Protein AF-A0A844W7R2-F1 (afdb_monomer_lite)

InterPro domains:
  IPR000185 Protein translocase subunit SecA [PTHR30612] (95-175)
  IPR011130 SecA, preprotein cross-linking domain [PF01043] (42-145)
  IPR011130 SecA, preprotein cross-linking domain [SM00958] (34-145)
  IPR014018 SecA motor DEAD [PS51196] (1-364)
  IPR036670 SecA, preprotein cross-linking domain superfamily [SSF81767] (42-151)

Foldseek 3Di:
DQAADADEACLCLVAVVLLFWDFDWDPLDDPAALLQLVLLLQLLVVDDDPFQWDPDAPPDFIDGDPRVLVVSVVCVVVVSNPRHDPDSVSSRLSNSLSNCLPPVDDDLQQWHQDPVVRAIWGADNVPRDTDNPDDSDPCSRQSNCSVVVHGRGGDTDRPDIGGPLRVLVSGPHYYYDALDNLPCQVVCCVRPVYHDDDDPDDDAAEAEAEDLDLVVLLVVVVVLVVVLEAEEECDPSDPRHDHLVVLLVPQQPPPDDDDRLPHHYEYSELDLGCRSVSSSCVSNVPNHYHYYYYLPHPLLPPDVQSVVLSVCVVPDPPSVVSVVVSSVVSSVVSVVVSSVSSVVNVVVVVVVVVVVVVVVVVPD

Secondary structure (DSSP, 8-state):
-PPEEEEETHHIIIIISTTS-EEEEEEEE-SS-HHHHHHHHHHHHTSPBTTTEEPPPTTSPPEE-HHHHHHHHHHHHTTTTTTS-S-HHHHHHHHHHHHIIIII--BTTTEEE-TTT--EEEE-TTT--EETT----TTHHHHHHHHTTPPPPPEEEEEEEE-HHHHHTT-SEEEEE-S--TTTHHHHHHHH-------SPPPPPEEEEEESSHHHHHHHHHHHHHTTPEEE-SS-SSTTPBPHHHHHHSPP--SS--TTTTS-EEE-S--SSSHHHHHHHHHTT-SSEEEEEETT-TTT-SSHHHHHHHHHTTT-TTHHHHHHHHHHHHHHHHHHHHHHHHHHHHHHHHHHHHHHHHHHHTT-

pLDDT: mean 82.11, std 12.38, range [30.41, 96.0]

Radius of gyration: 27.75 Å; chains: 1; bounding box: 65×50×75 Å

Structure (mmCIF, N/CA/C/O backbone):
data_AF-A0A844W7R2-F1
#
_entry.id   AF-A0A844W7R2-F1
#
loop_
_atom_site.group_PDB
_atom_site.id
_atom_site.type_symbol
_atom_site.label_atom_id
_atom_site.label_alt_id
_atom_site.label_comp_id
_atom_site.label_asym_id
_atom_site.label_entity_id
_atom_site.label_seq_id
_atom_site.pdbx_PDB_ins_code
_atom_site.Cartn_x
_atom_site.Cartn_y
_atom_site.Cartn_z
_atom_site.occupancy
_atom_site.B_iso_or_equiv
_atom_site.auth_seq_id
_atom_site.auth_comp_id
_atom_site.auth_asym_id
_atom_site.auth_atom_id
_atom_site.pdbx_PDB_model_num
ATOM 1 N N . PRO A 1 1 ? -21.237 28.024 -11.749 1.00 67.38 1 PRO A N 1
ATOM 2 C CA . PRO A 1 1 ? -20.860 26.909 -12.655 1.00 67.38 1 PRO A CA 1
ATOM 3 C C . PRO A 1 1 ? -19.840 26.027 -11.931 1.00 67.38 1 PRO A C 1
ATOM 5 O O . PRO A 1 1 ? -18.953 26.578 -11.286 1.00 67.38 1 PRO A O 1
ATOM 8 N N . ALA A 1 2 ? -19.993 24.701 -11.954 1.00 73.75 2 ALA A N 1
ATOM 9 C CA . ALA A 1 2 ? -18.988 23.827 -11.347 1.00 73.75 2 ALA A CA 1
ATOM 10 C C . ALA A 1 2 ? -17.652 23.956 -12.114 1.00 73.75 2 ALA A C 1
ATOM 12 O O . ALA A 1 2 ? -17.675 24.112 -13.339 1.00 73.75 2 ALA A O 1
ATOM 13 N N . PRO A 1 3 ? -16.502 23.961 -11.417 1.00 89.25 3 PRO A N 1
ATOM 14 C CA . PRO A 1 3 ? -15.207 24.223 -12.035 1.00 89.25 3 PRO A CA 1
ATOM 15 C C . PRO A 1 3 ? -14.788 23.093 -12.983 1.00 89.25 3 PRO A C 1
ATOM 17 O O . PRO A 1 3 ? -15.183 21.936 -12.811 1.00 89.25 3 PRO A O 1
ATOM 20 N N . ALA A 1 4 ? -13.963 23.442 -13.969 1.00 92.06 4 ALA A N 1
ATOM 21 C CA . ALA A 1 4 ? -13.255 22.492 -14.821 1.00 92.06 4 ALA A CA 1
ATOM 22 C C . ALA A 1 4 ? -11.821 22.292 -14.304 1.00 92.06 4 ALA A C 1
ATOM 24 O O . ALA A 1 4 ? -11.218 23.231 -13.783 1.00 92.06 4 ALA A O 1
ATOM 25 N N . LEU A 1 5 ? -11.278 21.086 -14.465 1.00 94.19 5 LEU A N 1
ATOM 26 C CA . LEU A 1 5 ? -9.920 20.725 -14.067 1.00 94.19 5 LEU A CA 1
ATOM 27 C C . LEU A 1 5 ? -9.138 20.164 -15.257 1.00 94.19 5 LEU A C 1
ATOM 29 O O . LEU A 1 5 ? -9.588 19.228 -15.919 1.00 94.19 5 LEU A O 1
ATOM 33 N N . LEU A 1 6 ? -7.941 20.707 -15.479 1.00 93.75 6 LEU A N 1
ATOM 34 C CA . LEU A 1 6 ? -6.968 20.197 -16.441 1.00 93.75 6 LEU A CA 1
ATOM 35 C C . LEU A 1 6 ? -5.735 19.680 -15.698 1.00 93.75 6 LEU A C 1
ATOM 37 O O . LEU A 1 6 ? -5.154 20.394 -14.885 1.00 93.75 6 LEU A O 1
ATOM 41 N N . ILE A 1 7 ? -5.351 18.436 -15.976 1.00 92.69 7 ILE A N 1
ATOM 42 C CA . ILE A 1 7 ? -4.292 17.717 -15.265 1.00 92.69 7 ILE A CA 1
ATOM 43 C C . ILE A 1 7 ? -3.100 17.502 -16.202 1.00 92.69 7 ILE A C 1
ATOM 45 O O . ILE A 1 7 ? -3.235 16.903 -17.270 1.00 92.69 7 ILE A O 1
ATOM 49 N N . ALA A 1 8 ? -1.920 17.960 -15.791 1.00 89.12 8 ALA A N 1
ATOM 50 C CA . ALA A 1 8 ? -0.663 17.597 -16.439 1.00 89.12 8 ALA A CA 1
ATOM 51 C C . ALA A 1 8 ? -0.185 16.228 -15.927 1.00 89.12 8 ALA A C 1
ATOM 53 O O . ALA A 1 8 ? -0.231 15.977 -14.724 1.00 89.12 8 ALA A O 1
ATOM 54 N N . GLY A 1 9 ? 0.264 15.342 -16.821 1.00 87.69 9 GLY A N 1
ATOM 55 C CA . GLY A 1 9 ? 0.669 13.979 -16.447 1.00 87.69 9 GLY A CA 1
ATOM 56 C C . GLY A 1 9 ? -0.506 13.136 -15.941 1.00 87.69 9 GLY A C 1
ATOM 57 O O . GLY A 1 9 ? -0.417 12.472 -14.906 1.00 87.69 9 GLY A O 1
ATOM 58 N N . ALA A 1 10 ? -1.641 13.209 -16.640 1.00 90.50 10 ALA A N 1
ATOM 59 C CA . ALA A 1 10 ? -2.897 12.585 -16.234 1.00 90.50 10 ALA A CA 1
ATOM 60 C C . ALA A 1 10 ? -2.792 11.055 -16.081 1.00 90.50 10 ALA A C 1
ATOM 62 O O . ALA A 1 10 ? -3.454 10.476 -15.225 1.00 90.50 10 ALA A O 1
ATOM 63 N N . ASP A 1 11 ? -1.934 10.396 -16.856 1.00 87.06 11 ASP A N 1
ATOM 64 C CA . ASP A 1 11 ? -1.623 8.968 -16.758 1.00 87.06 11 ASP A CA 1
ATOM 65 C C . ASP A 1 11 ? -0.999 8.564 -15.420 1.00 87.06 11 ASP A C 1
ATOM 67 O O . ASP A 1 11 ? -1.202 7.434 -14.975 1.00 87.06 11 ASP A O 1
ATOM 71 N N . ARG A 1 12 ? -0.277 9.473 -14.764 1.00 86.75 12 ARG A N 1
ATOM 72 C CA . ARG A 1 12 ? 0.317 9.236 -13.450 1.00 86.75 12 ARG A CA 1
ATOM 73 C C . ARG A 1 12 ? -0.619 9.657 -12.333 1.00 86.75 12 ARG A C 1
ATOM 75 O O . ARG A 1 12 ? -0.957 8.832 -11.486 1.00 86.75 12 ARG A O 1
ATOM 82 N N . ALA A 1 13 ? -1.100 10.898 -12.382 1.00 88.88 13 ALA A N 1
ATOM 83 C CA . ALA A 1 13 ? -1.956 11.468 -11.344 1.00 88.88 13 ALA A CA 1
ATOM 84 C C . ALA A 1 13 ? -3.250 10.658 -11.143 1.00 88.88 13 ALA A C 1
ATOM 86 O O . ALA A 1 13 ? -3.668 10.411 -10.015 1.00 88.88 13 ALA A O 1
ATOM 87 N N . LEU A 1 14 ? -3.873 10.197 -12.235 1.00 90.12 14 LEU A N 1
ATOM 88 C CA . LEU A 1 14 ? -5.149 9.477 -12.182 1.00 90.12 14 LEU A CA 1
ATOM 89 C C . LEU A 1 14 ? -5.001 7.963 -12.002 1.00 90.12 14 LEU A C 1
ATOM 91 O O . LEU A 1 14 ? -6.003 7.273 -11.814 1.00 90.12 14 LEU A O 1
ATOM 95 N N . LEU A 1 15 ? -3.794 7.405 -12.080 1.00 87.69 15 LEU A N 1
ATOM 96 C CA . LEU A 1 15 ? -3.627 5.950 -12.073 1.00 87.69 15 LEU A CA 1
ATOM 97 C C . LEU A 1 15 ? -2.456 5.475 -11.207 1.00 87.69 15 LEU A C 1
ATOM 99 O O . LEU A 1 15 ? -2.669 4.606 -10.369 1.00 87.69 15 LEU A O 1
ATOM 103 N N . ASP A 1 16 ? -1.233 5.972 -11.413 1.00 84.12 16 ASP A N 1
ATOM 104 C CA . ASP A 1 16 ? -0.063 5.519 -10.637 1.00 84.12 16 ASP A CA 1
ATOM 105 C C . ASP A 1 16 ? -0.096 6.050 -9.202 1.00 84.12 16 ASP A C 1
ATOM 107 O O . ASP A 1 16 ? 0.066 5.294 -8.243 1.00 84.12 16 ASP A O 1
ATOM 111 N N . GLU A 1 17 ? -0.395 7.336 -9.049 1.00 82.94 17 GLU A N 1
ATOM 112 C CA . GLU A 1 17 ? -0.469 8.000 -7.746 1.00 82.94 17 GLU A CA 1
ATOM 113 C C . GLU A 1 17 ? -1.833 7.768 -7.073 1.00 82.94 17 GLU A C 1
ATOM 115 O O . GLU A 1 17 ? -1.933 7.695 -5.850 1.00 82.94 17 GLU A O 1
ATOM 120 N N . ALA A 1 18 ? -2.880 7.518 -7.864 1.00 84.75 18 ALA A N 1
ATOM 121 C CA . ALA A 1 18 ? -4.232 7.205 -7.394 1.00 84.75 18 ALA A CA 1
ATOM 122 C C . ALA A 1 18 ? -4.403 5.762 -6.861 1.00 84.75 18 ALA A C 1
ATOM 124 O O . ALA A 1 18 ? -5.492 5.187 -6.924 1.00 84.75 18 ALA A O 1
ATOM 125 N N . THR A 1 19 ? -3.331 5.139 -6.367 1.00 77.12 19 THR A N 1
ATOM 126 C CA . THR A 1 19 ? -3.341 3.763 -5.833 1.00 77.12 19 THR A CA 1
ATOM 127 C C . THR A 1 19 ? -3.768 3.681 -4.371 1.00 77.12 19 THR A C 1
ATOM 129 O O . THR A 1 19 ? -4.201 2.620 -3.922 1.00 77.12 19 THR A O 1
ATOM 132 N N . SER A 1 20 ? -3.702 4.792 -3.641 1.00 77.56 20 SER A N 1
ATOM 133 C CA . SER A 1 20 ? -4.208 4.917 -2.276 1.00 77.56 20 SER A CA 1
ATOM 134 C C . SER A 1 20 ? -5.098 6.150 -2.145 1.00 77.56 20 SER A C 1
ATOM 136 O O . SER A 1 20 ? -5.062 7.062 -2.971 1.00 77.56 20 SER A O 1
ATOM 138 N N . ALA A 1 21 ? -5.964 6.157 -1.134 1.00 80.69 21 ALA A N 1
ATOM 139 C CA . ALA A 1 21 ? -6.799 7.318 -0.878 1.00 80.69 21 ALA A CA 1
ATOM 140 C C . ALA A 1 21 ? -5.982 8.405 -0.172 1.00 80.69 21 ALA A C 1
ATOM 142 O O . ALA A 1 21 ? -5.215 8.119 0.749 1.00 80.69 21 ALA A O 1
ATOM 143 N N . ILE A 1 22 ? -6.198 9.651 -0.583 1.00 83.25 22 ILE A N 1
ATOM 144 C CA . ILE A 1 22 ? -5.585 10.830 0.015 1.00 83.25 22 ILE A CA 1
ATOM 145 C C . ILE A 1 22 ? -6.096 10.926 1.448 1.00 83.25 22 ILE A C 1
ATOM 147 O O . ILE A 1 22 ? -7.302 11.001 1.686 1.00 83.25 22 ILE A O 1
ATOM 151 N N . SER A 1 23 ? -5.174 10.895 2.403 1.00 79.38 23 SER A N 1
ATOM 152 C CA . SER A 1 23 ? -5.480 10.966 3.826 1.00 79.38 23 SER A CA 1
ATOM 153 C C . SER A 1 23 ? -4.929 12.260 4.403 1.00 79.38 23 SER A C 1
ATOM 155 O O . SER A 1 23 ? -3.722 12.485 4.393 1.00 79.38 23 SER A O 1
ATOM 157 N N . ALA A 1 24 ? -5.808 13.075 4.975 1.00 78.88 24 ALA A N 1
ATOM 158 C CA . ALA A 1 24 ? -5.419 14.164 5.853 1.00 78.88 24 ALA A CA 1
ATOM 159 C C . ALA A 1 24 ? -5.184 13.591 7.258 1.00 78.88 24 ALA A C 1
ATOM 161 O O . ALA A 1 24 ? -6.127 13.294 7.995 1.00 78.88 24 ALA A O 1
ATOM 162 N N . GLY A 1 25 ? -3.915 13.380 7.607 1.00 64.88 25 GLY A N 1
ATOM 163 C CA . GLY A 1 25 ? -3.486 13.140 8.987 1.00 64.88 25 GLY A CA 1
ATOM 164 C C . GLY A 1 25 ? -3.239 14.463 9.714 1.00 64.88 25 GLY A C 1
ATOM 165 O O . GLY A 1 25 ? -3.081 15.500 9.079 1.00 64.88 25 GLY A O 1
ATOM 166 N N . GLY A 1 26 ? -3.201 14.442 11.044 1.00 58.78 26 GLY A N 1
ATOM 167 C CA . GLY A 1 26 ? -2.831 15.632 11.823 1.00 58.78 26 GLY A CA 1
ATOM 168 C C . GLY A 1 26 ? -3.461 15.696 13.206 1.00 58.78 26 GLY A C 1
ATOM 169 O O . GLY A 1 26 ? -2.887 16.299 14.108 1.00 58.78 26 GLY A O 1
ATOM 170 N N . ALA A 1 27 ? -4.586 15.009 13.417 1.00 55.94 27 ALA A N 1
ATOM 171 C CA . ALA A 1 27 ? -5.069 14.779 14.769 1.00 55.94 27 ALA A CA 1
ATOM 172 C C . ALA A 1 27 ? -4.172 13.727 15.435 1.00 55.94 27 ALA A C 1
ATOM 174 O O . ALA A 1 27 ? -4.259 12.533 15.138 1.00 55.94 27 ALA A O 1
ATOM 175 N N . ARG A 1 28 ? -3.288 14.193 16.323 1.00 63.25 28 ARG A N 1
ATOM 176 C CA . ARG A 1 28 ? -2.704 13.354 17.369 1.00 63.25 28 ARG A CA 1
ATOM 177 C C . ARG A 1 28 ? -3.805 13.115 18.386 1.00 63.25 28 ARG A C 1
ATOM 179 O O . ARG A 1 28 ? -4.069 13.972 19.221 1.00 63.25 28 ARG A O 1
ATOM 186 N N . ASP A 1 29 ? -4.485 11.990 18.238 1.00 66.12 29 ASP A N 1
ATOM 187 C CA . ASP A 1 29 ? -5.560 11.597 19.137 1.00 66.12 29 ASP A CA 1
ATOM 188 C C . ASP A 1 29 ? -5.053 10.486 20.061 1.00 66.12 29 ASP A C 1
ATOM 190 O O . ASP A 1 29 ? -4.222 9.653 19.678 1.00 66.12 29 ASP A O 1
ATOM 194 N N . SER A 1 30 ? -5.547 10.480 21.292 1.00 71.94 30 SER A N 1
ATOM 195 C CA . SER A 1 30 ? -5.354 9.359 22.207 1.00 71.94 30 SER A CA 1
ATOM 196 C C . SER A 1 30 ? -6.511 8.390 21.997 1.00 71.94 30 SER A C 1
ATOM 198 O O . SER A 1 30 ? -7.660 8.757 22.240 1.00 71.94 30 SER A O 1
ATOM 200 N N . LEU A 1 31 ? -6.240 7.148 21.575 1.00 77.81 31 LEU A N 1
ATOM 201 C CA . LEU A 1 31 ? -7.296 6.125 21.453 1.00 77.81 31 LEU A CA 1
ATOM 202 C C . LEU A 1 31 ? -8.055 5.936 22.777 1.00 77.81 31 LEU A C 1
ATOM 204 O O . LEU A 1 31 ? -9.272 5.737 22.799 1.00 77.81 31 LEU A O 1
ATOM 208 N N . PHE A 1 32 ? -7.312 6.029 23.874 1.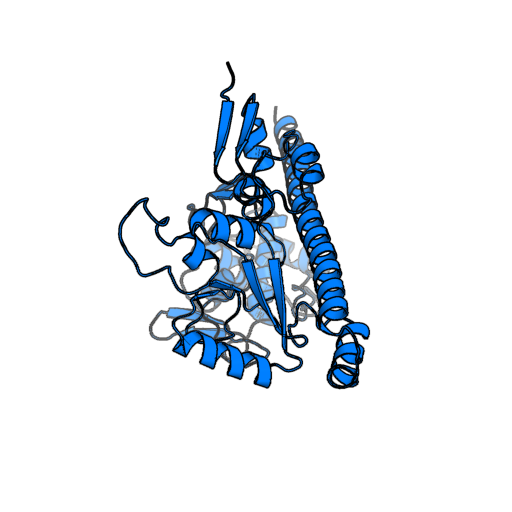00 85.62 32 PHE A N 1
ATOM 209 C CA . PHE A 1 32 ? -7.776 5.968 25.248 1.00 85.62 32 PHE A CA 1
ATOM 210 C C . PHE A 1 32 ? -6.777 6.700 26.147 1.00 85.62 32 PHE A C 1
ATOM 212 O O . PHE A 1 32 ? -5.617 6.906 25.781 1.00 85.62 32 PHE A O 1
ATOM 219 N N . THR A 1 33 ? -7.230 7.101 27.329 1.00 88.25 33 THR A N 1
ATOM 220 C CA . THR A 1 33 ? -6.357 7.720 28.336 1.00 88.25 33 THR A CA 1
ATOM 221 C C . THR A 1 33 ? -5.506 6.668 29.057 1.00 88.25 33 THR A C 1
ATOM 223 O O . THR A 1 33 ? -5.881 5.497 29.131 1.00 88.25 33 THR A O 1
ATOM 226 N N . ALA A 1 34 ? -4.390 7.083 29.669 1.00 89.19 34 ALA A N 1
ATOM 227 C CA . ALA A 1 34 ? -3.597 6.196 30.529 1.00 89.19 34 ALA A CA 1
ATOM 228 C C . ALA A 1 34 ? -4.424 5.629 31.703 1.00 89.19 34 ALA A C 1
ATOM 230 O O . ALA A 1 34 ? -4.220 4.491 32.113 1.00 89.19 34 ALA A O 1
ATOM 231 N N . SER A 1 35 ? -5.405 6.392 32.204 1.00 89.75 35 SER A N 1
ATOM 232 C CA . SER A 1 35 ? -6.330 5.932 33.246 1.00 89.75 35 SER A CA 1
ATOM 233 C C . SER A 1 35 ? -7.289 4.850 32.738 1.00 89.75 35 SER A C 1
ATOM 235 O O . SER A 1 35 ? -7.471 3.846 33.424 1.00 89.75 35 SER A O 1
ATOM 237 N N . GLU A 1 36 ? -7.855 5.009 31.535 1.00 90.94 36 GLU A N 1
ATOM 238 C CA . GLU A 1 36 ? -8.693 3.980 30.897 1.00 90.94 36 GLU A CA 1
ATOM 239 C C . GLU A 1 36 ? -7.897 2.687 30.662 1.00 90.94 36 GLU A C 1
ATOM 241 O O . GLU A 1 36 ? -8.370 1.604 31.005 1.00 90.94 36 GLU A O 1
ATOM 246 N N . ALA A 1 37 ? -6.675 2.794 30.130 1.00 92.88 37 ALA A N 1
ATOM 247 C CA . ALA A 1 37 ? -5.794 1.644 29.924 1.00 92.88 37 ALA A CA 1
ATOM 248 C C . ALA A 1 37 ? -5.407 0.966 31.245 1.00 92.88 37 ALA A C 1
ATOM 250 O O . ALA A 1 37 ? -5.490 -0.254 31.356 1.00 92.88 37 ALA A O 1
ATOM 251 N N . GLY A 1 38 ? -5.061 1.745 32.275 1.00 93.06 38 GLY A N 1
ATOM 252 C CA . GLY A 1 38 ? -4.767 1.221 33.609 1.00 93.06 38 GLY A CA 1
ATOM 253 C C . GLY A 1 38 ? -5.953 0.471 34.222 1.00 93.06 38 GLY A C 1
ATOM 254 O O . GLY A 1 38 ? -5.774 -0.610 34.783 1.00 93.06 38 GLY A O 1
ATOM 255 N N . ALA A 1 39 ? -7.175 0.988 34.058 1.00 92.50 39 ALA A N 1
ATOM 256 C CA . ALA A 1 39 ? -8.391 0.308 34.500 1.00 92.50 39 ALA A CA 1
ATOM 257 C C . ALA A 1 39 ? -8.636 -0.999 33.724 1.00 92.50 39 ALA A C 1
ATOM 259 O O . ALA A 1 39 ? -8.983 -2.012 34.332 1.00 92.50 39 ALA A O 1
ATOM 260 N N . ALA A 1 40 ? -8.403 -1.006 32.407 1.00 94.31 40 ALA A N 1
ATOM 261 C CA . ALA A 1 40 ? -8.499 -2.212 31.584 1.00 94.31 40 ALA A CA 1
ATOM 262 C C . ALA A 1 40 ? -7.477 -3.280 32.001 1.00 94.31 40 ALA A C 1
ATOM 264 O O . ALA A 1 40 ? -7.850 -4.436 32.169 1.00 94.31 40 ALA A O 1
ATOM 265 N N . LEU A 1 41 ? -6.213 -2.895 32.215 1.00 95.19 41 LEU A N 1
ATOM 266 C CA . LEU A 1 41 ? -5.144 -3.788 32.678 1.00 95.19 41 LEU A CA 1
ATOM 267 C C . LEU A 1 41 ? -5.444 -4.365 34.062 1.00 95.19 41 LEU A C 1
ATOM 269 O O . LEU A 1 41 ? -5.239 -5.553 34.288 1.00 95.19 41 LEU A O 1
ATOM 273 N N . SER A 1 42 ? -5.948 -3.538 34.980 1.00 93.19 42 SER A N 1
ATOM 274 C CA . SER A 1 42 ? -6.360 -3.985 36.313 1.00 93.19 42 SER A CA 1
ATOM 275 C C . SER A 1 42 ? -7.468 -5.036 36.226 1.00 93.19 42 SER A C 1
ATOM 277 O O . SER A 1 42 ? -7.345 -6.114 36.796 1.00 93.19 42 SER A O 1
ATOM 279 N N . LEU A 1 43 ? -8.511 -4.757 35.439 1.00 92.94 43 LEU A N 1
ATOM 280 C CA . LEU A 1 43 ? -9.630 -5.676 35.257 1.00 92.94 43 LEU A CA 1
ATOM 281 C C . LEU A 1 43 ? -9.213 -6.967 34.534 1.00 92.94 43 LEU A C 1
ATOM 283 O O . LEU A 1 43 ? -9.684 -8.040 34.892 1.00 92.94 43 LEU A O 1
ATOM 287 N N . ALA A 1 44 ? -8.318 -6.878 33.547 1.00 94.31 44 ALA A N 1
ATOM 288 C CA . ALA A 1 44 ? -7.808 -8.030 32.808 1.00 94.31 44 ALA A CA 1
ATOM 289 C C . ALA A 1 44 ? -6.972 -8.978 33.686 1.00 94.31 44 ALA A C 1
ATOM 291 O O . ALA A 1 44 ? -7.039 -10.186 33.489 1.00 94.31 44 ALA A O 1
ATOM 292 N N . ARG A 1 45 ? -6.242 -8.458 34.685 1.00 94.19 45 ARG A N 1
ATOM 293 C CA . ARG A 1 45 ? -5.493 -9.279 35.659 1.00 94.19 45 ARG A CA 1
ATOM 294 C C . ARG A 1 45 ? -6.392 -10.127 36.562 1.00 94.19 45 ARG A C 1
ATOM 296 O O . ARG A 1 45 ? -5.932 -11.141 37.073 1.00 94.19 45 ARG A O 1
ATOM 303 N N . ASP A 1 46 ? -7.651 -9.728 36.743 1.00 92.94 46 ASP A N 1
ATOM 304 C CA . ASP A 1 46 ? -8.648 -10.478 37.516 1.00 92.94 46 ASP A CA 1
ATOM 305 C C . ASP A 1 46 ? -9.335 -11.590 36.680 1.00 92.94 46 ASP A C 1
ATOM 307 O O . ASP A 1 46 ? -10.219 -12.282 37.194 1.00 92.94 46 ASP A O 1
ATOM 311 N N . LEU A 1 47 ? -8.967 -11.766 35.399 1.00 93.62 47 LEU A N 1
ATOM 312 C CA . LEU A 1 47 ? -9.522 -12.787 34.499 1.00 93.62 47 LEU A CA 1
ATOM 313 C C . LEU A 1 47 ? -8.580 -13.988 34.349 1.00 93.62 47 LEU A C 1
ATOM 315 O O . LEU A 1 47 ? -7.365 -13.845 34.242 1.00 93.62 47 LEU A O 1
ATOM 319 N N . SER A 1 48 ? -9.156 -15.188 34.279 1.00 93.00 48 SER A N 1
ATOM 320 C CA . SER A 1 48 ? -8.408 -16.445 34.184 1.00 93.00 48 SER A CA 1
ATOM 321 C C . SER A 1 48 ? -8.347 -16.990 32.756 1.00 93.00 48 SER A C 1
ATOM 323 O O . SER A 1 48 ? -9.375 -17.184 32.097 1.00 93.00 48 SER A O 1
ATOM 325 N N . ALA A 1 49 ? -7.137 -17.310 32.291 1.00 92.44 49 ALA A N 1
ATOM 326 C CA . ALA A 1 49 ? -6.919 -17.946 30.993 1.00 92.44 49 ALA A CA 1
ATOM 327 C C . ALA A 1 49 ? -7.571 -19.340 30.938 1.00 92.44 49 ALA A C 1
ATOM 329 O O . ALA A 1 49 ? -7.514 -20.107 31.896 1.00 92.44 49 ALA A O 1
ATOM 330 N N . GLY A 1 50 ? -8.203 -19.673 29.812 1.00 89.44 50 GLY A N 1
ATOM 331 C CA . GLY A 1 50 ? -8.921 -20.936 29.604 1.00 89.44 50 GLY A CA 1
ATOM 332 C C . GLY A 1 50 ? -10.329 -20.986 30.211 1.00 89.44 50 GLY A C 1
ATOM 333 O O . GLY A 1 50 ? -11.102 -21.870 29.846 1.00 89.44 50 GLY A O 1
ATOM 334 N N . VAL A 1 51 ? -10.690 -20.032 31.078 1.00 92.44 51 VAL A N 1
ATOM 335 C CA . VAL A 1 51 ? -12.028 -19.921 31.685 1.00 92.44 51 VAL A CA 1
ATOM 336 C C . VAL A 1 51 ? -12.726 -18.655 31.205 1.00 92.44 51 VAL A C 1
ATOM 338 O O . VAL A 1 51 ? -13.746 -18.728 30.517 1.00 92.44 51 VAL A O 1
ATOM 341 N N . ASP A 1 52 ? -12.156 -17.494 31.519 1.00 92.88 52 ASP A N 1
ATOM 342 C CA . ASP A 1 52 ? -12.735 -16.187 31.207 1.00 92.88 52 ASP A CA 1
ATOM 343 C C . ASP A 1 52 ? -12.348 -15.713 29.805 1.00 92.88 52 ASP A C 1
ATOM 345 O O . ASP A 1 52 ? -13.114 -15.039 29.113 1.00 92.88 52 ASP A O 1
ATOM 349 N N . PHE A 1 53 ? -11.168 -16.106 29.339 1.00 93.62 53 PHE A N 1
ATOM 350 C CA . PHE A 1 53 ? -10.716 -15.808 27.990 1.00 93.62 53 PHE A CA 1
ATOM 351 C C . PHE A 1 53 ? -9.880 -16.947 27.418 1.00 93.62 53 PHE A C 1
ATOM 353 O O . PHE A 1 53 ? -9.248 -17.713 28.144 1.00 93.62 53 PHE A O 1
ATOM 360 N N . THR A 1 54 ? -9.859 -17.046 26.096 1.00 89.44 54 THR A N 1
ATOM 361 C CA . THR A 1 54 ? -8.957 -17.935 25.364 1.00 89.44 54 THR A CA 1
ATOM 362 C C . THR A 1 54 ? -7.795 -17.108 24.816 1.00 89.44 54 THR A C 1
ATOM 364 O O . THR A 1 54 ? -8.067 -16.195 24.025 1.00 89.44 54 THR A O 1
ATOM 367 N N . PRO A 1 55 ? -6.534 -17.398 25.196 1.00 81.56 55 PRO A N 1
ATOM 368 C CA . PRO A 1 55 ? -5.364 -16.767 24.589 1.00 81.56 55 PRO A CA 1
ATOM 369 C C . PRO A 1 55 ? -5.377 -16.957 23.071 1.00 81.56 55 PRO A C 1
ATOM 371 O O . PRO A 1 55 ? -5.789 -18.011 22.573 1.00 81.56 55 PRO A O 1
ATOM 374 N N . GLY A 1 56 ? -4.961 -15.935 22.332 1.00 72.50 56 GLY A N 1
ATOM 375 C CA . GLY A 1 56 ? -4.884 -15.996 20.881 1.00 72.50 56 GLY A CA 1
ATOM 376 C C . GLY A 1 56 ? -3.434 -16.211 20.450 1.00 72.50 56 GLY A C 1
ATOM 377 O O . GLY A 1 56 ? -2.599 -15.366 20.750 1.00 72.50 56 GLY A O 1
ATOM 378 N N . PRO A 1 57 ? -3.077 -17.300 19.739 1.00 63.06 57 PRO A N 1
ATOM 379 C CA . PRO A 1 57 ? -1.759 -17.352 19.123 1.00 63.06 57 PRO A CA 1
ATOM 380 C C . PRO A 1 57 ? -1.673 -16.234 18.071 1.00 63.06 57 PRO A C 1
ATOM 382 O O . PRO A 1 57 ? -2.609 -16.104 17.267 1.00 63.06 57 PRO A O 1
ATOM 385 N N . PRO A 1 58 ? -0.580 -15.451 18.017 1.00 56.12 58 PRO A N 1
ATOM 386 C CA . PRO A 1 58 ? -0.410 -14.417 17.002 1.00 56.12 58 PRO A CA 1
ATOM 387 C C . PRO A 1 58 ? -0.654 -14.992 15.592 1.00 56.12 58 PRO A C 1
ATOM 389 O O . PRO A 1 58 ? -0.138 -16.068 15.283 1.00 56.12 58 PRO A O 1
ATOM 392 N N . PRO A 1 59 ? -1.451 -14.338 14.721 1.00 58.59 59 PRO A N 1
ATOM 393 C CA . PRO A 1 59 ? -2.000 -12.984 14.838 1.00 58.59 59 PRO A CA 1
ATOM 394 C C . PRO A 1 59 ? -3.424 -12.907 15.427 1.00 58.59 59 PRO A C 1
ATOM 396 O O . PRO A 1 59 ? -4.069 -11.863 15.321 1.00 58.59 59 PRO A O 1
ATOM 399 N N . ARG A 1 60 ? -3.979 -13.996 15.976 1.00 70.88 60 ARG A N 1
ATOM 400 C CA . ARG A 1 60 ? -5.313 -13.959 16.593 1.00 70.88 60 ARG A CA 1
ATOM 401 C C . ARG A 1 60 ? -5.231 -13.263 17.944 1.00 70.88 60 ARG A C 1
ATOM 403 O O . ARG A 1 60 ? -4.373 -13.592 18.746 1.00 70.88 60 ARG A O 1
ATOM 410 N N . GLN A 1 61 ? -6.152 -12.338 18.190 1.00 78.62 61 GLN A N 1
ATOM 411 C CA . GLN A 1 61 ? -6.304 -11.704 19.497 1.00 78.62 61 GLN A CA 1
ATOM 412 C C . GLN A 1 61 ? -7.011 -12.647 20.486 1.00 78.62 61 GLN A C 1
ATOM 414 O O . GLN A 1 61 ? -7.789 -13.507 20.047 1.00 78.62 61 GLN A O 1
ATOM 419 N N . PRO A 1 62 ? -6.805 -12.466 21.802 1.00 84.44 62 PRO A N 1
ATOM 420 C CA . PRO A 1 62 ? -7.563 -13.163 22.827 1.00 84.44 62 PRO A CA 1
ATOM 421 C C . PRO A 1 62 ? -9.066 -12.933 22.673 1.00 84.44 62 PRO A C 1
ATOM 423 O O . PRO A 1 62 ? -9.525 -11.830 22.370 1.00 84.44 62 PRO A O 1
ATOM 426 N N . GLY A 1 63 ? -9.844 -13.984 22.909 1.00 87.38 63 GLY A N 1
ATOM 427 C CA . GLY A 1 63 ? -11.303 -13.934 22.875 1.00 87.38 63 GLY A CA 1
ATOM 428 C C . GLY A 1 63 ? -11.894 -14.080 24.271 1.00 87.38 63 GLY A C 1
ATOM 429 O O . GLY A 1 63 ? -11.569 -15.036 24.971 1.00 87.38 63 GLY A O 1
ATOM 430 N N . LEU A 1 64 ? -12.794 -13.177 24.670 1.00 89.56 64 LEU A N 1
ATOM 431 C CA . LEU A 1 64 ? -13.584 -13.346 25.896 1.00 89.56 64 LEU A CA 1
ATOM 432 C C . LEU A 1 64 ? -14.613 -14.468 25.717 1.00 89.56 64 LEU A C 1
ATOM 434 O O . LEU A 1 64 ? -15.407 -14.448 24.768 1.00 89.56 64 LEU A O 1
ATOM 438 N N . THR A 1 65 ? -14.645 -15.408 26.660 1.00 92.12 65 THR A N 1
ATOM 439 C CA . THR A 1 65 ? -15.674 -16.451 26.710 1.00 92.12 65 THR A CA 1
ATOM 440 C C . THR A 1 65 ? -16.998 -15.874 27.224 1.00 92.12 65 THR A C 1
ATOM 442 O O . THR A 1 65 ? -17.066 -14.754 27.739 1.00 92.12 65 THR A O 1
ATOM 445 N N . ALA A 1 66 ? -18.086 -16.640 27.117 1.00 89.38 66 ALA A N 1
ATOM 446 C CA . ALA A 1 66 ? -19.361 -16.248 27.720 1.00 89.38 66 ALA A CA 1
ATOM 447 C C . ALA A 1 66 ? -19.258 -16.090 29.252 1.00 89.38 66 ALA A C 1
ATOM 449 O O . ALA A 1 66 ? -19.894 -15.198 29.817 1.00 89.38 66 ALA A O 1
ATOM 450 N N . LEU A 1 67 ? -18.437 -16.919 29.907 1.00 91.19 67 LEU A N 1
ATOM 451 C CA . LEU A 1 67 ? -18.163 -16.826 31.343 1.00 91.19 67 LEU A CA 1
ATOM 452 C C . LEU A 1 67 ? -17.358 -15.566 31.666 1.00 91.19 67 LEU A C 1
ATOM 454 O O . LEU A 1 67 ? -17.772 -14.805 32.536 1.00 91.19 67 LEU A O 1
ATOM 458 N N . GLY A 1 68 ? -16.314 -15.265 30.891 1.00 91.88 68 GLY A N 1
ATOM 459 C CA . GLY A 1 68 ? -15.531 -14.047 31.086 1.00 91.88 68 GLY A CA 1
ATOM 460 C C . GLY A 1 68 ? -16.349 -12.778 30.901 1.00 91.88 68 GLY A C 1
ATOM 461 O O . GLY A 1 68 ? -16.228 -11.849 31.691 1.00 91.88 68 GLY A O 1
ATOM 462 N N . ARG A 1 69 ? -17.264 -12.740 29.924 1.00 90.00 69 ARG A N 1
ATOM 463 C CA . ARG A 1 69 ? -18.195 -11.607 29.756 1.00 90.00 69 ARG A CA 1
ATOM 464 C C . ARG A 1 69 ? -19.087 -11.404 30.983 1.00 90.00 69 ARG A C 1
ATOM 466 O O . ARG A 1 69 ? -19.288 -10.265 31.402 1.00 90.00 69 ARG A O 1
ATOM 473 N N . ARG A 1 70 ? -19.601 -12.488 31.578 1.00 90.25 70 ARG A N 1
ATOM 474 C CA . ARG A 1 70 ? -20.366 -12.419 32.837 1.00 90.25 70 ARG A CA 1
ATOM 475 C C . ARG A 1 70 ? -19.489 -11.928 33.984 1.00 90.25 70 ARG A C 1
ATOM 477 O O . ARG A 1 70 ? -19.884 -11.005 34.689 1.00 90.25 70 ARG A O 1
ATOM 484 N N . ARG A 1 71 ? -18.273 -12.463 34.104 1.00 90.81 71 ARG A N 1
ATOM 485 C CA . ARG A 1 71 ? -17.317 -12.076 35.142 1.00 90.81 71 ARG A CA 1
ATOM 486 C C . ARG A 1 71 ? -16.936 -10.599 35.061 1.00 90.81 71 ARG A C 1
ATOM 488 O O . ARG A 1 71 ? -16.952 -9.895 36.065 1.00 90.81 71 ARG A O 1
ATOM 495 N N . VAL A 1 72 ? -16.677 -10.097 33.856 1.00 90.56 72 VAL A N 1
ATOM 496 C CA . VAL A 1 72 ? -16.426 -8.675 33.583 1.00 90.56 72 VAL A CA 1
ATOM 497 C C . VAL A 1 72 ? -17.612 -7.812 34.013 1.00 90.56 72 VAL A C 1
ATOM 499 O O . VAL A 1 72 ? -17.410 -6.750 34.607 1.00 90.56 72 VAL A O 1
ATOM 502 N N . ALA A 1 73 ? -18.847 -8.244 33.742 1.00 87.88 73 ALA A N 1
ATOM 503 C CA . ALA A 1 73 ? -20.045 -7.520 34.157 1.00 87.88 73 ALA A CA 1
ATOM 504 C C . ALA A 1 73 ? -20.173 -7.455 35.690 1.00 87.88 73 ALA A C 1
ATOM 506 O O . ALA A 1 73 ? -20.391 -6.367 36.224 1.00 87.88 73 ALA A O 1
ATOM 507 N N . GLU A 1 74 ? -19.957 -8.572 36.391 1.00 89.62 74 GLU A N 1
ATOM 508 C CA . GLU A 1 74 ? -19.951 -8.644 37.861 1.00 89.62 74 GLU A CA 1
ATOM 509 C C . GLU A 1 74 ? -18.885 -7.731 38.479 1.00 89.62 74 GLU A C 1
ATOM 511 O O . GLU A 1 74 ? -19.186 -6.915 39.349 1.00 89.62 74 GLU A O 1
ATOM 516 N N . LEU A 1 75 ? -17.643 -7.817 37.994 1.00 88.62 75 LEU A N 1
ATOM 517 C CA . LEU A 1 75 ? -16.532 -6.994 38.473 1.00 88.62 75 LEU A CA 1
ATOM 518 C C . LEU A 1 75 ? -16.787 -5.505 38.213 1.00 88.62 75 LEU A C 1
ATOM 520 O O . LEU A 1 75 ? -16.514 -4.662 39.070 1.00 88.62 75 LEU A O 1
ATOM 524 N N . THR A 1 76 ? -17.360 -5.166 37.054 1.00 86.31 76 THR A N 1
ATOM 525 C CA . THR A 1 76 ? -17.728 -3.777 36.753 1.00 86.31 76 THR A CA 1
ATOM 526 C C . THR A 1 76 ? -18.827 -3.281 37.694 1.00 86.31 76 THR A C 1
ATOM 528 O O . THR A 1 76 ? -18.712 -2.168 38.206 1.00 86.31 76 THR A O 1
ATOM 531 N N . ALA A 1 77 ? -19.854 -4.094 37.967 1.00 84.94 77 ALA A N 1
ATOM 532 C CA . ALA A 1 77 ? -20.923 -3.762 38.911 1.00 84.94 77 ALA A CA 1
ATOM 533 C C . ALA A 1 77 ? -20.398 -3.591 40.348 1.00 84.94 77 ALA A C 1
ATOM 535 O O . ALA A 1 77 ? -20.863 -2.718 41.075 1.00 84.94 77 ALA A O 1
ATOM 536 N N . ALA A 1 78 ? -19.366 -4.350 40.724 1.00 85.62 78 ALA A N 1
ATOM 537 C CA . ALA A 1 78 ? -18.646 -4.214 41.990 1.00 85.62 78 ALA A CA 1
ATOM 538 C C . ALA A 1 78 ? -17.661 -3.021 42.031 1.00 85.62 78 ALA A C 1
ATOM 540 O O . ALA A 1 78 ? -16.904 -2.871 42.988 1.00 85.62 78 ALA A O 1
ATOM 541 N N . GLY A 1 79 ? -17.627 -2.176 40.995 1.00 81.75 79 GLY A N 1
ATOM 542 C CA . GLY A 1 79 ? -16.801 -0.966 40.946 1.00 81.75 79 GLY A CA 1
ATOM 543 C C . GLY A 1 79 ? -15.354 -1.169 40.483 1.00 81.75 79 GLY A C 1
ATOM 544 O O . GLY A 1 79 ? -14.616 -0.188 40.386 1.00 81.75 79 GLY A O 1
ATOM 545 N N . ARG A 1 80 ? -14.935 -2.394 40.123 1.00 78.44 80 ARG A N 1
ATOM 546 C CA . ARG A 1 80 ? -13.573 -2.689 39.620 1.00 78.44 80 ARG A CA 1
ATOM 547 C C . ARG A 1 80 ? -13.292 -2.132 38.217 1.00 78.44 80 ARG A C 1
ATOM 549 O O . ARG A 1 80 ? -12.140 -2.073 37.810 1.00 78.44 80 ARG A O 1
ATOM 556 N N . GLY A 1 81 ? -14.320 -1.682 37.494 1.00 70.12 81 GLY A N 1
ATOM 557 C CA . GLY A 1 81 ? -14.202 -1.043 36.175 1.00 70.12 81 GLY A CA 1
ATOM 558 C C . GLY A 1 81 ? -14.172 0.490 36.205 1.00 70.12 81 GLY A C 1
ATOM 559 O O . GLY A 1 81 ? -14.387 1.119 35.168 1.00 70.12 81 GLY A O 1
ATOM 560 N N . ARG A 1 82 ? -13.978 1.118 37.375 1.00 75.25 82 ARG A N 1
ATOM 561 C CA . ARG A 1 82 ? -13.999 2.582 37.513 1.00 75.25 82 ARG A CA 1
ATOM 562 C C . ARG A 1 82 ? -12.907 3.210 36.637 1.00 75.25 82 ARG A C 1
ATOM 564 O O . ARG A 1 82 ? -11.729 2.941 36.826 1.00 75.25 82 ARG A O 1
ATOM 571 N N . GLY A 1 83 ? -13.318 4.040 35.679 1.00 75.00 83 GLY A N 1
ATOM 572 C CA . GLY A 1 83 ? -12.433 4.634 34.670 1.00 75.00 83 GLY A CA 1
ATOM 573 C C . GLY A 1 83 ? -12.649 4.080 33.260 1.00 75.00 83 GLY A C 1
ATOM 574 O O . GLY A 1 83 ? -12.306 4.760 32.301 1.00 75.00 83 GLY A O 1
ATOM 575 N N . LEU A 1 84 ? -13.293 2.916 33.106 1.00 81.12 84 LEU A N 1
ATOM 576 C CA . LEU A 1 84 ? -13.762 2.425 31.808 1.00 81.12 84 LEU A CA 1
ATOM 577 C C . LEU A 1 84 ? -15.127 3.029 31.469 1.00 81.12 84 LEU A C 1
ATOM 579 O O . LEU A 1 84 ? -15.986 3.212 32.333 1.00 81.12 84 LEU A O 1
ATOM 583 N N . ARG A 1 85 ? -15.350 3.324 30.186 1.00 76.88 85 ARG A N 1
ATOM 584 C CA . ARG A 1 85 ? -16.649 3.824 29.716 1.00 76.88 85 ARG A CA 1
ATOM 585 C C . ARG A 1 85 ? -17.720 2.729 29.818 1.00 76.88 85 ARG A C 1
ATOM 587 O O . ARG A 1 85 ? -17.437 1.535 29.716 1.00 76.88 85 ARG A O 1
ATOM 594 N N . ALA A 1 86 ? -18.969 3.158 30.006 1.00 71.50 86 ALA A N 1
ATOM 595 C CA . ALA A 1 86 ? -20.113 2.258 30.161 1.00 71.50 86 ALA A CA 1
ATOM 596 C C . ALA A 1 86 ? -20.411 1.426 28.899 1.00 71.50 86 ALA A C 1
ATOM 598 O O . ALA A 1 86 ? -20.936 0.324 29.026 1.00 71.50 86 ALA A O 1
ATOM 599 N N . ASP A 1 87 ? -20.025 1.914 27.718 1.00 83.81 87 ASP A N 1
ATOM 600 C CA . ASP A 1 87 ? -20.181 1.207 26.445 1.00 83.81 87 ASP A CA 1
ATOM 601 C C . ASP A 1 87 ? -19.495 -0.172 26.465 1.00 83.81 87 ASP A C 1
ATOM 603 O O . ASP A 1 87 ? -18.282 -0.279 26.670 1.00 83.81 87 ASP A O 1
ATOM 607 N N . SER A 1 88 ? -20.283 -1.235 26.279 1.00 78.69 88 SER A N 1
ATOM 608 C CA . SER A 1 88 ? -19.805 -2.618 26.373 1.00 78.69 88 SER A CA 1
ATOM 609 C C . SER A 1 88 ? -18.823 -2.962 25.255 1.00 78.69 88 SER A C 1
ATOM 611 O O . SER A 1 88 ? -17.818 -3.613 25.523 1.00 78.69 88 SER A O 1
ATOM 613 N N . ALA A 1 89 ? -19.047 -2.461 24.036 1.00 80.75 89 ALA A N 1
ATOM 614 C CA . ALA A 1 89 ? -18.164 -2.708 22.900 1.00 80.75 89 ALA A CA 1
ATOM 615 C C . ALA A 1 89 ? -16.763 -2.114 23.125 1.00 80.75 89 ALA A C 1
ATOM 617 O O . ALA A 1 89 ? -15.759 -2.802 22.937 1.00 80.75 89 ALA A O 1
ATOM 618 N N . ARG A 1 90 ? -16.673 -0.862 23.592 1.00 85.38 90 ARG A N 1
ATOM 619 C CA . ARG A 1 90 ? -15.398 -0.224 23.954 1.00 85.38 90 ARG A CA 1
ATOM 620 C C . ARG A 1 90 ? -14.721 -0.928 25.123 1.00 85.38 90 ARG A C 1
ATOM 622 O O . ARG A 1 90 ? -13.500 -1.056 25.114 1.00 85.38 90 ARG A O 1
ATOM 629 N N . ARG A 1 91 ? -15.482 -1.380 26.123 1.00 87.81 91 ARG A N 1
ATOM 630 C CA . ARG A 1 91 ? -14.926 -2.109 27.270 1.00 87.81 91 ARG A CA 1
ATOM 631 C C . ARG A 1 91 ? -14.327 -3.447 26.852 1.00 87.81 91 ARG A C 1
ATOM 633 O O . ARG A 1 91 ? -13.189 -3.726 27.212 1.00 87.81 91 ARG A O 1
ATOM 640 N N . ASP A 1 92 ? -15.058 -4.226 26.061 1.00 87.19 92 ASP A N 1
ATOM 641 C CA . ASP A 1 92 ? -14.580 -5.498 25.518 1.00 87.19 92 ASP A CA 1
ATOM 642 C C . ASP A 1 92 ? -13.328 -5.289 24.668 1.00 87.19 92 ASP A C 1
ATOM 644 O O . ASP A 1 92 ? -12.342 -5.999 24.834 1.00 87.19 92 ASP A O 1
ATOM 648 N N . TYR A 1 93 ? -13.334 -4.270 23.806 1.00 89.31 93 TYR A N 1
ATOM 649 C CA . TYR A 1 93 ? -12.168 -3.904 23.008 1.00 89.31 93 TYR A CA 1
ATOM 650 C C . TYR A 1 93 ? -10.947 -3.585 23.881 1.00 89.31 93 TYR A C 1
ATOM 652 O O . TYR A 1 93 ? -9.850 -4.085 23.637 1.00 89.31 93 TYR A O 1
ATOM 660 N N . MET A 1 94 ? -11.139 -2.790 24.936 1.00 92.06 94 MET A N 1
ATOM 661 C CA . MET A 1 94 ? -10.070 -2.431 25.867 1.00 92.06 94 MET A CA 1
ATOM 662 C C . MET A 1 94 ? -9.535 -3.639 26.637 1.00 92.06 94 MET A C 1
ATOM 664 O O . MET A 1 94 ? -8.328 -3.744 26.841 1.00 92.06 94 MET A O 1
ATOM 668 N N . LEU A 1 95 ? -10.416 -4.565 27.017 1.00 92.56 95 LEU A N 1
ATOM 669 C CA . LEU A 1 95 ? -10.037 -5.817 27.663 1.00 92.56 95 LEU A CA 1
ATOM 670 C C . LEU A 1 95 ? -9.259 -6.733 26.725 1.00 92.56 95 LEU A C 1
ATOM 672 O O . LEU A 1 95 ? -8.258 -7.296 27.145 1.00 92.56 95 LEU A O 1
ATOM 676 N N . ILE A 1 96 ? -9.653 -6.840 25.455 1.00 91.44 96 ILE A N 1
ATOM 677 C CA . ILE A 1 96 ? -8.904 -7.616 24.459 1.00 91.44 96 ILE A CA 1
ATOM 678 C C . ILE A 1 96 ? -7.486 -7.054 24.301 1.00 91.44 96 ILE A C 1
ATOM 680 O O . ILE A 1 96 ? -6.524 -7.822 24.314 1.00 91.44 96 ILE A O 1
ATOM 684 N N . LEU A 1 97 ? -7.327 -5.726 24.219 1.00 92.69 97 LEU A N 1
ATOM 685 C CA . LEU A 1 97 ? -6.003 -5.095 24.161 1.00 92.69 97 LEU A CA 1
ATOM 686 C C . LEU A 1 97 ? -5.174 -5.374 25.421 1.00 92.69 97 LEU A C 1
ATOM 688 O O . LEU A 1 97 ? -4.002 -5.725 25.309 1.00 92.69 97 LEU A O 1
ATOM 692 N N . ALA A 1 98 ? -5.778 -5.248 26.605 1.00 94.44 98 ALA A N 1
ATOM 693 C CA . ALA A 1 98 ? -5.109 -5.508 27.878 1.00 94.44 98 ALA A CA 1
ATOM 694 C C . ALA A 1 98 ? -4.682 -6.977 28.015 1.00 94.44 98 ALA A C 1
ATOM 696 O O . ALA A 1 98 ? -3.548 -7.249 28.397 1.00 94.44 98 ALA A O 1
ATOM 697 N N . LEU A 1 99 ? -5.551 -7.921 27.644 1.00 94.31 99 LEU A N 1
ATOM 698 C CA . LEU A 1 99 ? -5.239 -9.350 27.635 1.00 94.31 99 LEU A CA 1
ATOM 699 C C . LEU A 1 99 ? -4.124 -9.674 26.634 1.00 94.31 99 LEU A C 1
ATOM 701 O O . LEU A 1 99 ? -3.228 -10.442 26.965 1.00 94.31 99 LEU A O 1
ATOM 705 N N . THR A 1 100 ? -4.137 -9.048 25.451 1.00 92.25 100 THR A N 1
ATOM 706 C CA . THR A 1 100 ? -3.058 -9.201 24.456 1.00 92.25 100 THR A CA 1
ATOM 707 C C . THR A 1 100 ? -1.722 -8.744 25.046 1.00 92.25 100 THR A C 1
ATOM 709 O O . THR A 1 100 ? -0.728 -9.459 24.968 1.00 92.25 100 THR A O 1
ATOM 712 N N . ALA A 1 101 ? -1.701 -7.566 25.680 1.00 93.31 101 ALA A N 1
ATOM 713 C CA . ALA A 1 101 ? -0.496 -7.019 26.296 1.00 93.31 101 ALA A CA 1
ATOM 714 C C . ALA A 1 101 ? 0.027 -7.891 27.450 1.00 93.31 101 ALA A C 1
ATOM 716 O O . ALA A 1 101 ? 1.230 -8.087 27.550 1.00 93.31 101 ALA A O 1
ATOM 717 N N . LEU A 1 102 ? -0.863 -8.430 28.292 1.00 92.94 102 LEU A N 1
ATOM 718 C CA . LEU A 1 102 ? -0.492 -9.206 29.482 1.00 92.94 102 LEU A CA 1
ATOM 719 C C . LEU A 1 102 ? -0.085 -10.655 29.186 1.00 92.94 102 LEU A C 1
ATOM 721 O O . LEU A 1 102 ? 0.717 -11.212 29.932 1.00 92.94 102 LEU A O 1
ATOM 725 N N . HIS A 1 103 ? -0.678 -11.285 28.169 1.00 89.75 103 HIS A N 1
ATOM 726 C CA . HIS A 1 103 ? -0.553 -12.732 27.961 1.00 89.75 103 HIS A CA 1
ATOM 727 C C . HIS A 1 103 ? 0.150 -13.123 26.664 1.00 89.75 103 HIS A C 1
ATOM 729 O O . HIS A 1 103 ? 0.779 -14.180 26.624 1.00 89.75 103 HIS A O 1
ATOM 735 N N . ASP A 1 104 ? 0.072 -12.296 25.621 1.00 88.88 104 ASP A N 1
ATOM 736 C CA . ASP A 1 104 ? 0.622 -12.658 24.313 1.00 88.88 104 ASP A CA 1
ATOM 737 C C . ASP A 1 104 ? 1.980 -11.988 24.061 1.00 88.88 104 ASP A C 1
ATOM 739 O O . ASP A 1 104 ? 2.817 -12.555 23.354 1.00 88.88 104 ASP A O 1
ATOM 743 N N . LEU A 1 105 ? 2.234 -10.825 24.672 1.00 90.38 105 LEU A N 1
ATOM 744 C CA . LEU A 1 105 ? 3.431 -10.010 24.450 1.00 90.38 105 LEU A CA 1
ATOM 745 C C . LEU A 1 105 ? 4.387 -10.047 25.646 1.00 90.38 105 LEU A C 1
ATOM 747 O O . LEU A 1 105 ? 3.999 -9.793 26.780 1.00 90.38 105 LEU A O 1
ATOM 751 N N . HIS A 1 106 ? 5.656 -10.341 25.374 1.00 91.62 106 HIS A N 1
ATOM 752 C CA . HIS A 1 106 ? 6.692 -10.530 26.383 1.00 91.62 106 HIS A CA 1
ATOM 753 C C . HIS A 1 106 ? 7.905 -9.643 26.099 1.00 91.62 106 HIS A C 1
ATOM 755 O O . HIS A 1 106 ? 8.481 -9.661 25.004 1.00 91.62 106 HIS A O 1
ATOM 761 N N . ARG A 1 107 ? 8.339 -8.910 27.126 1.00 94.12 107 ARG A N 1
ATOM 762 C CA . ARG A 1 107 ? 9.574 -8.124 27.091 1.00 94.12 107 ARG A CA 1
ATOM 763 C C . ARG A 1 107 ? 10.798 -9.029 26.896 1.00 94.12 107 ARG A C 1
ATOM 765 O O . ARG A 1 107 ? 10.886 -10.091 27.504 1.00 94.12 107 ARG A O 1
ATOM 772 N N . GLY A 1 108 ? 11.733 -8.604 26.049 1.00 91.50 108 GLY A N 1
ATOM 773 C CA . GLY A 1 108 ? 12.933 -9.360 25.668 1.00 91.50 108 GLY A CA 1
ATOM 774 C C . GLY A 1 108 ? 12.695 -10.436 24.599 1.00 91.50 108 GLY A C 1
ATOM 775 O O . GLY A 1 108 ? 13.654 -11.034 24.121 1.00 91.50 108 GLY A O 1
ATOM 776 N N . ARG A 1 109 ? 11.435 -10.680 24.206 1.00 91.38 109 ARG A N 1
ATOM 777 C CA . ARG A 1 109 ? 11.077 -11.550 23.073 1.00 91.38 109 ARG A CA 1
ATOM 778 C C . ARG A 1 109 ? 10.413 -10.765 21.949 1.00 91.38 109 ARG A C 1
ATOM 780 O O . ARG A 1 109 ? 10.845 -10.851 20.809 1.00 91.38 109 ARG A O 1
ATOM 787 N N . ASP A 1 110 ? 9.359 -10.023 22.279 1.00 91.69 110 ASP A N 1
ATOM 788 C CA . ASP A 1 110 ? 8.521 -9.327 21.296 1.00 91.69 110 ASP A CA 1
ATOM 789 C C . ASP A 1 110 ? 8.843 -7.824 21.230 1.00 91.69 110 ASP A C 1
ATOM 791 O O . ASP A 1 110 ? 8.613 -7.171 20.211 1.00 91.69 110 ASP A O 1
ATOM 795 N N . TYR A 1 111 ? 9.364 -7.264 22.324 1.00 94.62 111 TYR A N 1
ATOM 796 C CA . TYR A 1 111 ? 9.764 -5.862 22.427 1.00 94.62 111 TYR A CA 1
ATOM 797 C C . TYR A 1 111 ? 10.800 -5.632 23.528 1.00 94.62 111 TYR A C 1
ATOM 799 O O . TYR A 1 111 ? 10.920 -6.417 24.472 1.00 94.62 111 TYR A O 1
ATOM 807 N N . GLU A 1 112 ? 11.471 -4.489 23.459 1.00 94.88 112 GLU A N 1
ATOM 808 C CA . GLU A 1 112 ? 12.263 -3.907 24.538 1.00 94.88 112 GLU A CA 1
ATOM 809 C C . GLU A 1 112 ? 11.840 -2.465 24.836 1.00 94.88 112 GLU A C 1
ATOM 811 O O . GLU A 1 112 ? 11.178 -1.805 24.034 1.00 94.88 112 GLU A O 1
ATOM 816 N N . VAL A 1 113 ? 12.212 -1.984 26.024 1.00 95.12 113 VAL A N 1
ATOM 817 C CA . VAL A 1 113 ? 12.077 -0.576 26.412 1.00 95.12 113 VAL A CA 1
ATOM 818 C C . VAL A 1 113 ? 13.455 0.055 26.305 1.00 95.12 113 VAL A C 1
ATOM 820 O O . VAL A 1 113 ? 14.351 -0.307 27.066 1.00 95.12 113 VAL A O 1
ATOM 823 N N . ASP A 1 114 ? 13.605 1.007 25.391 1.00 91.19 114 ASP A N 1
ATOM 824 C CA . ASP A 1 114 ? 14.834 1.775 25.239 1.00 91.19 114 ASP A CA 1
ATOM 825 C C . ASP A 1 114 ? 15.078 2.617 26.512 1.00 91.19 114 ASP A C 1
ATOM 827 O O . ASP A 1 114 ? 14.211 3.420 26.895 1.00 91.19 114 ASP A O 1
ATOM 831 N N . PRO A 1 115 ? 16.220 2.429 27.202 1.00 88.62 115 PRO A N 1
ATOM 832 C CA . PRO A 1 115 ? 16.513 3.125 28.449 1.00 88.62 115 PRO A CA 1
ATOM 833 C C . PRO A 1 115 ? 16.735 4.632 28.259 1.00 88.62 115 PRO A C 1
ATOM 835 O O . PRO A 1 115 ? 16.454 5.395 29.182 1.00 88.62 115 PRO A O 1
ATOM 838 N N . GLU A 1 116 ? 17.199 5.068 27.087 1.00 89.12 116 GLU A N 1
ATOM 839 C CA . GLU A 1 116 ? 17.486 6.471 26.785 1.00 89.12 116 GLU A CA 1
ATOM 840 C C . GLU A 1 116 ? 16.227 7.196 26.317 1.00 89.12 116 GLU A C 1
ATOM 842 O O . GLU A 1 116 ? 15.854 8.242 26.854 1.00 89.12 116 GLU A O 1
ATOM 847 N N . THR A 1 117 ? 15.532 6.630 25.326 1.00 88.00 117 THR A N 1
ATOM 848 C CA . THR A 1 117 ? 14.370 7.295 24.720 1.00 88.00 117 THR A CA 1
ATOM 849 C C . THR A 1 117 ? 13.069 7.051 25.481 1.00 88.00 117 THR A C 1
ATOM 851 O O . THR A 1 117 ? 12.086 7.757 25.234 1.00 88.00 117 THR A O 1
ATOM 854 N N . ARG A 1 118 ? 13.050 6.087 26.419 1.00 90.56 118 ARG A N 1
ATOM 855 C CA . ARG A 1 118 ? 11.862 5.660 27.186 1.00 90.56 118 ARG A CA 1
ATOM 856 C C . ARG A 1 118 ? 10.695 5.273 26.267 1.00 90.56 118 ARG A C 1
ATOM 858 O O . ARG A 1 118 ? 9.537 5.582 26.555 1.00 90.56 118 ARG A O 1
ATOM 865 N N . ARG A 1 119 ? 10.999 4.607 25.148 1.00 90.62 119 ARG A N 1
ATOM 866 C CA . ARG A 1 119 ? 10.027 4.133 24.148 1.00 90.62 119 ARG A CA 1
ATOM 867 C C . ARG A 1 119 ? 10.133 2.631 23.939 1.00 90.62 119 ARG A C 1
ATOM 869 O O . ARG A 1 119 ? 11.174 2.033 24.194 1.00 90.62 119 ARG A O 1
ATOM 876 N N . LEU A 1 120 ? 9.044 2.039 23.455 1.00 92.62 120 LEU A N 1
ATOM 877 C CA . LEU A 1 120 ? 9.055 0.653 23.005 1.00 92.62 120 LEU A CA 1
ATOM 878 C C . LEU A 1 120 ? 9.785 0.532 21.667 1.00 92.62 120 LEU A C 1
ATOM 880 O O . LEU A 1 120 ? 9.543 1.318 20.751 1.00 92.62 120 LEU A O 1
ATOM 884 N N . VAL A 1 121 ? 10.625 -0.491 21.558 1.00 93.31 121 VAL A N 1
ATOM 885 C CA . VAL A 1 121 ? 11.256 -0.938 20.316 1.00 93.31 121 VAL A CA 1
ATOM 886 C C . VAL A 1 121 ? 10.824 -2.380 20.089 1.00 93.31 121 VAL A C 1
ATOM 888 O O . VAL A 1 121 ? 11.030 -3.232 20.951 1.00 93.31 121 VAL A O 1
ATOM 891 N N . LEU A 1 122 ? 10.164 -2.652 18.963 1.00 92.31 122 LEU A N 1
ATOM 892 C CA . LEU A 1 122 ? 9.676 -3.995 18.646 1.00 92.31 122 LEU A CA 1
ATOM 893 C C . LEU A 1 122 ? 10.826 -4.870 18.146 1.00 92.31 122 LEU A C 1
ATOM 895 O O . LEU A 1 122 ? 11.751 -4.374 17.506 1.00 92.31 122 LEU A O 1
ATOM 899 N N . ILE A 1 123 ? 10.742 -6.170 18.413 1.00 92.06 123 ILE A N 1
ATOM 900 C CA . ILE A 1 123 ? 11.693 -7.165 17.918 1.00 92.06 123 ILE A CA 1
ATOM 901 C C . ILE A 1 123 ? 11.028 -7.941 16.779 1.00 92.06 123 ILE A C 1
ATOM 903 O O . ILE A 1 123 ? 9.877 -8.373 16.878 1.00 92.06 123 ILE A O 1
ATOM 907 N N . ASP A 1 124 ? 11.742 -8.101 15.671 1.00 88.31 124 ASP A N 1
ATOM 908 C CA . ASP A 1 124 ? 11.302 -8.942 14.567 1.00 88.31 124 ASP A CA 1
ATOM 909 C C . ASP A 1 124 ? 11.379 -10.430 14.970 1.00 88.31 124 ASP A C 1
ATOM 911 O O . ASP A 1 124 ? 12.463 -10.911 15.306 1.00 88.31 124 ASP A O 1
ATOM 915 N N . PRO A 1 125 ? 10.267 -11.189 14.923 1.00 83.50 125 PRO A N 1
ATOM 916 C CA . PRO A 1 125 ? 10.261 -12.596 15.308 1.00 83.50 125 PRO A CA 1
ATOM 917 C C . PRO A 1 125 ? 11.093 -13.498 14.384 1.00 83.50 125 PRO A C 1
ATOM 919 O O . PRO A 1 125 ? 11.477 -14.585 14.808 1.00 83.50 125 PRO A O 1
ATOM 922 N N . GLU A 1 126 ? 11.355 -13.099 13.133 1.00 86.00 126 GLU A N 1
ATOM 923 C CA . GLU A 1 126 ? 12.151 -13.903 12.196 1.00 86.00 126 GLU A CA 1
ATOM 924 C C . GLU A 1 126 ? 13.652 -13.712 12.414 1.00 86.00 126 GLU A C 1
ATOM 926 O O . GLU A 1 126 ? 14.426 -14.666 12.325 1.00 86.00 126 GLU A O 1
ATOM 931 N N . THR A 1 127 ? 14.071 -12.477 12.691 1.00 88.12 127 THR A N 1
ATOM 932 C CA . THR A 1 127 ? 15.492 -12.103 12.740 1.00 88.12 127 THR A CA 1
ATOM 933 C C . THR A 1 127 ? 16.017 -11.879 14.157 1.00 88.12 127 THR A C 1
ATOM 935 O O . THR A 1 127 ? 17.231 -11.876 14.361 1.00 88.12 127 THR A O 1
ATOM 938 N N . GLY A 1 128 ? 15.129 -11.677 15.136 1.00 89.00 128 GLY A N 1
ATOM 939 C CA . GLY A 1 128 ? 15.470 -11.266 16.499 1.00 89.00 128 GLY A CA 1
ATOM 940 C C . GLY A 1 128 ? 16.045 -9.849 16.590 1.00 89.00 128 GLY A C 1
ATOM 941 O O . GLY A 1 128 ? 16.533 -9.458 17.646 1.00 89.00 128 GLY A O 1
ATOM 942 N N . GLN A 1 129 ? 16.037 -9.086 15.493 1.00 90.44 129 GLN A N 1
ATOM 943 C CA . GLN A 1 129 ? 16.593 -7.736 15.437 1.00 90.44 129 GLN A CA 1
ATOM 944 C C . GLN A 1 129 ? 15.560 -6.688 15.851 1.00 90.44 129 GLN A C 1
ATOM 946 O O . GLN A 1 129 ? 14.352 -6.885 15.713 1.00 90.44 129 GLN A O 1
ATOM 951 N N . HIS A 1 130 ? 16.051 -5.547 16.330 1.00 90.69 130 HIS A N 1
ATOM 952 C CA . HIS A 1 130 ? 15.214 -4.404 16.679 1.00 90.69 130 HIS A CA 1
ATOM 953 C C . HIS A 1 130 ? 14.655 -3.753 15.406 1.00 90.69 130 HIS A C 1
ATOM 955 O O . HIS A 1 130 ? 15.405 -3.415 14.491 1.00 90.69 130 HIS A O 1
ATOM 961 N N . ASP A 1 131 ? 13.344 -3.524 15.381 1.00 87.19 131 ASP A N 1
ATOM 962 C CA . ASP A 1 131 ? 12.608 -2.881 14.292 1.00 87.19 131 ASP A CA 1
ATOM 963 C C . ASP A 1 131 ? 11.888 -1.616 14.812 1.00 87.19 131 ASP A C 1
ATOM 965 O O . ASP A 1 131 ? 10.689 -1.637 15.116 1.00 87.19 131 ASP A O 1
ATOM 969 N N . PRO A 1 132 ? 12.611 -0.484 14.951 1.00 81.06 132 PRO A N 1
ATOM 970 C CA . PRO A 1 132 ? 12.087 0.748 15.550 1.00 81.06 132 PRO A CA 1
ATOM 971 C C . PRO A 1 132 ? 11.000 1.444 14.710 1.00 81.06 132 PRO A C 1
ATOM 973 O O . PRO A 1 132 ? 10.398 2.413 15.173 1.00 81.06 132 PRO A O 1
ATOM 976 N N . GLY A 1 133 ? 10.738 0.983 13.480 1.00 77.50 133 GLY A N 1
ATOM 977 C CA . GLY A 1 133 ? 9.677 1.508 12.615 1.00 77.50 133 GLY A CA 1
ATOM 978 C C . GLY A 1 133 ? 8.352 0.748 12.722 1.00 77.50 133 GLY A C 1
ATOM 979 O O . GLY A 1 133 ? 7.325 1.229 12.231 1.00 77.50 133 GLY A O 1
ATOM 980 N N . ARG A 1 134 ? 8.355 -0.435 13.344 1.00 82.75 134 ARG A N 1
ATOM 981 C CA . ARG A 1 134 ? 7.187 -1.312 13.420 1.00 82.75 134 ARG A CA 1
ATOM 982 C C . ARG A 1 134 ? 6.265 -0.932 14.573 1.00 82.75 134 ARG A C 1
ATOM 984 O O . ARG A 1 134 ? 6.692 -0.536 15.649 1.00 82.75 134 ARG A O 1
ATOM 991 N N . ASN A 1 135 ? 4.968 -1.120 14.349 1.00 83.25 135 ASN A N 1
ATOM 992 C CA . ASN A 1 135 ? 3.910 -0.969 15.345 1.00 83.25 135 ASN A CA 1
ATOM 993 C C . ASN A 1 135 ? 2.916 -2.130 15.177 1.00 83.25 135 ASN A C 1
ATOM 995 O O . ASN A 1 135 ? 2.586 -2.497 14.048 1.00 83.25 135 ASN A O 1
ATOM 999 N N . TRP A 1 136 ? 2.415 -2.698 16.278 1.00 83.81 136 TRP A N 1
ATOM 1000 C CA . TRP A 1 136 ? 1.356 -3.720 16.246 1.00 83.81 136 TRP A CA 1
ATOM 1001 C C . TRP A 1 136 ? 0.010 -3.186 15.724 1.00 83.81 136 TRP A C 1
ATOM 1003 O O . TRP A 1 136 ? -0.824 -3.957 15.251 1.00 83.81 136 TRP A O 1
ATOM 1013 N N . GLY A 1 137 ? -0.200 -1.870 15.775 1.00 80.12 137 GLY A N 1
ATOM 1014 C CA . GLY A 1 137 ? -1.428 -1.206 15.350 1.00 80.12 137 GLY A CA 1
ATOM 1015 C C . GLY A 1 137 ? -2.566 -1.331 16.368 1.00 80.12 137 GLY A C 1
ATOM 1016 O O . GLY A 1 137 ? -2.418 -1.904 17.448 1.00 80.12 137 GLY A O 1
ATOM 1017 N N . SER A 1 138 ? -3.717 -0.740 16.030 1.00 79.50 138 SER A N 1
ATOM 1018 C CA . SER A 1 138 ? -4.986 -0.873 16.770 1.00 79.50 138 SER A CA 1
ATOM 1019 C C . SER A 1 138 ? -4.915 -0.617 18.288 1.00 79.50 138 SER A C 1
ATOM 1021 O O . SER A 1 138 ? -5.729 -1.136 19.042 1.00 79.50 138 SER A O 1
ATOM 1023 N N . GLY A 1 139 ? -3.974 0.189 18.779 1.00 87.12 139 GLY A N 1
ATOM 1024 C CA . GLY A 1 139 ? -3.877 0.497 20.211 1.00 87.12 139 GLY A CA 1
ATOM 1025 C C . GLY A 1 139 ? -3.120 -0.525 21.064 1.00 87.12 139 GLY A C 1
ATOM 1026 O O . GLY A 1 139 ? -3.006 -0.311 22.268 1.00 87.12 139 GLY A O 1
ATOM 1027 N N . VAL A 1 140 ? -2.588 -1.609 20.483 1.00 90.69 140 VAL A N 1
ATOM 1028 C CA . VAL A 1 140 ? -1.818 -2.621 21.235 1.00 90.69 140 VAL A CA 1
ATOM 1029 C C . VAL A 1 140 ? -0.537 -2.009 21.800 1.00 90.69 140 VAL A C 1
ATOM 1031 O O . VAL A 1 140 ? -0.258 -2.170 22.983 1.00 90.69 140 VAL A O 1
ATOM 1034 N N . GLN A 1 141 ? 0.194 -1.232 20.995 1.00 91.62 141 GLN A N 1
ATOM 1035 C CA . GLN A 1 141 ? 1.407 -0.548 21.452 1.00 91.62 141 GLN A CA 1
ATOM 1036 C C . GLN A 1 141 ? 1.119 0.382 22.637 1.00 91.62 141 GLN A C 1
ATOM 1038 O O . GLN A 1 141 ? 1.807 0.305 23.647 1.00 91.62 141 GLN A O 1
ATOM 1043 N N . GLN A 1 142 ? 0.064 1.198 22.555 1.00 92.50 142 GLN A N 1
ATOM 1044 C CA . GLN A 1 142 ? -0.320 2.119 23.630 1.00 92.50 142 GLN A CA 1
ATOM 1045 C C . GLN A 1 142 ? -0.710 1.380 24.914 1.00 92.50 142 GLN A C 1
ATOM 1047 O O . GLN A 1 142 ? -0.475 1.880 26.011 1.00 92.50 142 GLN A O 1
ATOM 1052 N N . MET A 1 143 ? -1.292 0.185 24.791 1.00 94.56 143 MET A N 1
ATOM 1053 C CA . MET A 1 143 ? -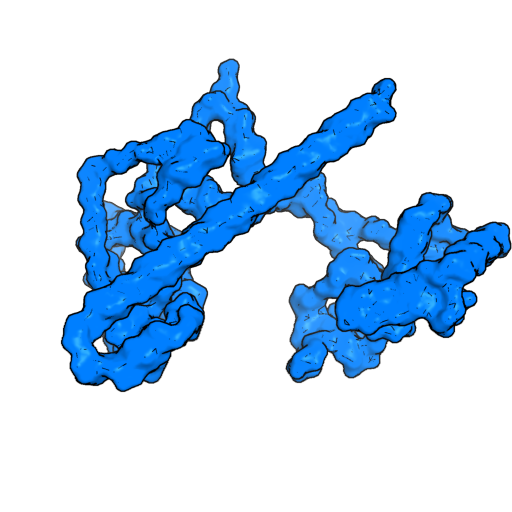1.602 -0.654 25.944 1.00 94.56 143 MET A CA 1
ATOM 1054 C C . MET A 1 143 ? -0.331 -1.194 26.613 1.00 94.56 143 MET A C 1
ATOM 1056 O O . MET A 1 143 ? -0.216 -1.122 27.835 1.00 94.56 143 MET A O 1
ATOM 1060 N N . VAL A 1 144 ? 0.634 -1.686 25.827 1.00 95.25 144 VAL A N 1
ATOM 1061 C CA . VAL A 1 144 ? 1.935 -2.159 26.338 1.00 95.25 144 VAL A CA 1
ATOM 1062 C C . VAL A 1 144 ? 2.729 -1.006 26.956 1.00 95.25 144 VAL A C 1
ATOM 1064 O O . VAL A 1 144 ? 3.315 -1.176 28.019 1.00 95.25 144 VAL A O 1
ATOM 1067 N N . GLU A 1 145 ? 2.692 0.188 26.358 1.00 94.75 145 GLU A N 1
ATOM 1068 C CA . GLU A 1 145 ? 3.320 1.388 26.922 1.00 94.75 145 GLU A CA 1
ATOM 1069 C C . GLU A 1 145 ? 2.790 1.661 28.333 1.00 94.75 145 GLU A C 1
ATOM 1071 O O . GLU A 1 145 ? 3.574 1.761 29.272 1.00 94.75 145 GLU A O 1
ATOM 1076 N N . VAL A 1 146 ? 1.466 1.682 28.518 1.00 95.31 146 VAL A N 1
ATOM 1077 C CA . VAL A 1 146 ? 0.868 1.887 29.847 1.00 95.31 146 VAL A CA 1
ATOM 1078 C C . VAL A 1 146 ? 1.193 0.731 30.802 1.00 95.31 146 VAL A C 1
ATOM 1080 O O . VAL A 1 146 ? 1.448 0.976 31.981 1.00 95.31 146 VAL A O 1
ATOM 1083 N N . MET A 1 147 ? 1.226 -0.515 30.315 1.00 96.00 147 MET A N 1
ATOM 1084 C CA . MET A 1 147 ? 1.601 -1.692 31.110 1.00 96.00 147 MET A CA 1
ATOM 1085 C C . MET A 1 147 ? 3.032 -1.597 31.661 1.00 96.00 147 MET A C 1
ATOM 1087 O O . MET A 1 147 ? 3.256 -1.950 32.817 1.00 96.00 147 MET A O 1
ATOM 1091 N N . GLU A 1 148 ? 3.968 -1.070 30.870 1.00 95.25 148 GLU A N 1
ATOM 1092 C CA . GLU A 1 148 ? 5.368 -0.823 31.250 1.00 95.25 148 GLU A CA 1
ATOM 1093 C C . GLU A 1 148 ? 5.566 0.508 32.010 1.00 95.25 148 GLU A C 1
ATOM 1095 O O . GLU A 1 148 ? 6.695 0.902 32.314 1.00 95.25 148 GLU A O 1
ATOM 1100 N N . GLY A 1 149 ? 4.487 1.236 32.320 1.00 92.94 149 GLY A N 1
ATOM 1101 C CA . GLY A 1 149 ? 4.554 2.526 33.015 1.00 92.94 149 GLY A CA 1
ATOM 1102 C C . GLY A 1 149 ? 5.111 3.667 32.155 1.00 92.94 149 GLY A C 1
ATOM 1103 O O . GLY A 1 149 ? 5.690 4.623 32.680 1.00 92.94 149 GLY A O 1
ATOM 1104 N N . LEU A 1 150 ? 4.974 3.566 30.834 1.00 93.38 150 LEU A N 1
ATOM 1105 C CA . LEU A 1 150 ? 5.314 4.600 29.862 1.00 93.38 150 LEU A CA 1
ATOM 1106 C C . LEU A 1 150 ? 4.076 5.449 29.518 1.00 93.38 150 LEU A C 1
ATOM 1108 O O . LEU A 1 150 ? 2.942 4.960 29.568 1.00 93.38 150 LEU A O 1
ATOM 1112 N N . PRO A 1 151 ? 4.258 6.730 29.148 1.00 88.94 151 PRO A N 1
ATOM 1113 C CA . PRO A 1 151 ? 3.162 7.532 28.623 1.00 88.94 151 PRO A CA 1
ATOM 1114 C C . PRO A 1 151 ? 2.700 6.962 27.268 1.00 88.94 151 PRO A C 1
ATOM 1116 O O . PRO A 1 151 ? 3.549 6.724 26.405 1.00 88.94 151 PRO A O 1
ATOM 1119 N N . PRO A 1 152 ? 1.385 6.769 27.042 1.00 89.38 152 PRO A N 1
ATOM 1120 C CA . PRO A 1 152 ? 0.895 6.251 25.773 1.00 89.38 152 PRO A CA 1
ATOM 1121 C C . PRO A 1 152 ? 1.209 7.233 24.642 1.00 89.38 152 PRO A C 1
ATOM 1123 O O . PRO A 1 152 ? 0.913 8.430 24.721 1.00 89.38 152 PRO A O 1
ATOM 1126 N N . SER A 1 153 ? 1.802 6.716 23.576 1.00 87.44 153 SER A N 1
ATOM 1127 C CA . SER A 1 153 ? 2.150 7.463 22.377 1.00 87.44 153 SER A CA 1
ATOM 1128 C C . SER A 1 153 ? 0.891 7.920 21.625 1.00 87.44 153 SER A C 1
ATOM 1130 O O . SER A 1 153 ? -0.111 7.198 21.569 1.00 87.44 153 SER A O 1
ATOM 1132 N N . PRO A 1 154 ? 0.907 9.123 21.020 1.00 80.44 154 PRO A N 1
ATOM 1133 C CA . PRO A 1 154 ? -0.215 9.595 20.222 1.00 80.44 154 PRO A CA 1
ATOM 1134 C C . PRO A 1 154 ? -0.378 8.729 18.974 1.00 80.44 154 PRO A C 1
ATOM 1136 O O . PRO A 1 154 ? 0.600 8.380 18.310 1.00 80.44 154 PRO A O 1
ATOM 1139 N N . VAL A 1 155 ? -1.625 8.443 18.606 1.00 76.50 155 VAL A N 1
ATOM 1140 C CA . VAL A 1 155 ? -1.923 7.716 17.373 1.00 76.50 155 VAL A CA 1
ATOM 1141 C C . VAL A 1 155 ? -2.229 8.722 16.277 1.00 76.50 155 VAL A C 1
ATOM 1143 O O . VAL A 1 155 ? -3.064 9.613 16.438 1.00 76.50 155 VAL A O 1
ATOM 1146 N N . ASN A 1 156 ? -1.556 8.570 15.136 1.00 69.81 156 ASN A N 1
ATOM 1147 C CA . ASN A 1 156 ? -1.895 9.328 13.940 1.00 69.81 156 ASN A CA 1
ATOM 1148 C C . ASN A 1 156 ? -3.248 8.842 13.424 1.00 69.81 156 ASN A C 1
ATOM 1150 O O . ASN A 1 156 ? -3.348 7.814 12.751 1.00 69.81 156 ASN A O 1
ATOM 1154 N N . ARG A 1 157 ? -4.303 9.592 13.737 1.00 64.88 157 ARG A N 1
ATOM 1155 C CA . ARG A 1 157 ? -5.625 9.347 13.180 1.00 64.88 157 ARG A CA 1
ATOM 1156 C C . ARG A 1 157 ? -5.757 10.102 11.861 1.00 64.88 157 ARG A C 1
ATOM 1158 O O . ARG A 1 157 ? -5.493 11.303 11.784 1.00 64.88 157 ARG A O 1
ATOM 1165 N N . SER A 1 158 ? -6.197 9.397 10.821 1.00 65.06 158 SER A N 1
ATOM 1166 C CA . SER A 1 158 ? -6.690 10.045 9.603 1.00 65.06 158 SER A CA 1
ATOM 1167 C C . SER A 1 158 ? -7.972 10.806 9.952 1.00 65.06 158 SER A C 1
ATOM 1169 O O . SER A 1 158 ? -8.963 10.198 10.367 1.00 65.06 158 SER A O 1
ATOM 1171 N N . VAL A 1 159 ? -7.930 12.135 9.849 1.00 72.31 159 VAL A N 1
ATOM 1172 C CA . VAL A 1 159 ? -9.063 13.033 10.129 1.00 72.31 159 VAL A CA 1
ATOM 1173 C C . VAL A 1 159 ? -10.073 12.963 8.993 1.00 72.31 159 VAL A C 1
ATOM 1175 O O . VAL A 1 159 ? -11.281 12.929 9.218 1.00 72.31 159 VAL A O 1
ATOM 1178 N N . ALA A 1 160 ? -9.568 12.900 7.766 1.00 73.75 160 ALA A N 1
ATOM 1179 C CA . ALA A 1 160 ? -10.368 12.737 6.572 1.00 73.75 160 ALA A CA 1
ATOM 1180 C C . ALA A 1 160 ? -9.600 11.903 5.554 1.00 73.75 160 ALA A C 1
ATOM 1182 O O . ALA A 1 160 ? -8.377 11.989 5.446 1.00 73.75 160 ALA A O 1
ATOM 1183 N N . GLN A 1 161 ? -10.341 11.119 4.783 1.00 78.69 161 GLN A N 1
ATOM 1184 C CA . GLN A 1 161 ? -9.796 10.324 3.700 1.00 78.69 161 GLN A CA 1
ATOM 1185 C C . GLN A 1 161 ? -10.723 10.429 2.491 1.00 78.69 161 GLN A C 1
ATOM 1187 O O . GLN A 1 161 ? -11.943 10.353 2.648 1.00 78.69 161 GLN A O 1
ATOM 1192 N N . ILE A 1 162 ? -10.150 10.607 1.304 1.00 83.44 162 ILE A N 1
ATOM 1193 C CA . ILE A 1 162 ? -10.877 10.681 0.034 1.00 83.44 162 ILE A CA 1
ATOM 1194 C C . ILE A 1 162 ? -10.026 10.072 -1.083 1.00 83.44 162 ILE A C 1
ATOM 1196 O O . ILE A 1 162 ? -8.829 10.343 -1.167 1.00 83.44 162 ILE A O 1
ATOM 1200 N N . SER A 1 163 ? -10.594 9.232 -1.946 1.00 86.12 163 SER A N 1
ATOM 1201 C CA . SER A 1 163 ? -9.874 8.784 -3.148 1.00 86.12 163 SER A CA 1
ATOM 1202 C C . SER A 1 163 ? -9.834 9.862 -4.228 1.00 86.12 163 SER A C 1
ATOM 1204 O O . SER A 1 163 ? -10.653 10.782 -4.256 1.00 86.12 163 SER A O 1
ATOM 1206 N N . VAL A 1 164 ? -8.893 9.721 -5.163 1.00 89.25 164 VAL A N 1
ATOM 1207 C CA . VAL A 1 164 ? -8.782 10.614 -6.324 1.00 89.25 164 VAL A CA 1
ATOM 1208 C C . VAL A 1 164 ? -10.090 10.667 -7.134 1.00 89.25 164 VAL A C 1
ATOM 1210 O O . VAL A 1 164 ? -10.573 11.777 -7.346 1.00 89.25 164 VAL A O 1
ATOM 1213 N N . PRO A 1 165 ? -10.750 9.546 -7.511 1.00 87.06 165 PRO A N 1
ATOM 1214 C CA . PRO A 1 165 ? -12.045 9.607 -8.201 1.00 87.06 165 PRO A CA 1
ATOM 1215 C C . PRO A 1 165 ? -13.102 10.399 -7.425 1.00 87.06 165 PRO A C 1
ATOM 1217 O O . PRO A 1 165 ? -13.733 11.298 -7.971 1.00 87.06 165 PRO A O 1
ATOM 1220 N N . ALA A 1 166 ? -13.226 10.141 -6.120 1.00 85.88 166 ALA A N 1
ATOM 1221 C CA . ALA A 1 166 ? -14.182 10.829 -5.259 1.00 85.88 166 ALA A CA 1
ATOM 1222 C C . ALA A 1 166 ? -13.919 12.339 -5.126 1.00 85.88 166 ALA A C 1
ATOM 1224 O O . ALA A 1 166 ? -14.859 13.113 -4.938 1.00 85.88 166 ALA A O 1
ATOM 1225 N N . ALA A 1 167 ? -12.654 12.762 -5.165 1.00 87.75 167 ALA A N 1
ATOM 1226 C CA . ALA A 1 167 ? -12.294 14.175 -5.168 1.00 87.75 167 ALA A CA 1
ATOM 1227 C C . ALA A 1 167 ? -12.659 14.840 -6.505 1.00 87.75 167 ALA A C 1
ATOM 1229 O O . ALA A 1 167 ? -13.133 15.978 -6.518 1.00 87.75 167 ALA A O 1
ATOM 1230 N N . LEU A 1 168 ? -12.482 14.113 -7.610 1.00 89.69 168 LEU A N 1
ATOM 1231 C CA . LEU A 1 168 ? -12.724 14.599 -8.966 1.00 89.69 168 LEU A CA 1
ATOM 1232 C C . LEU A 1 168 ? -14.207 14.680 -9.350 1.00 89.69 168 LEU A C 1
ATOM 1234 O O . LEU A 1 168 ? -14.555 15.527 -10.166 1.00 89.69 168 LEU A O 1
ATOM 1238 N N . ASP A 1 169 ? -15.090 13.917 -8.696 1.00 85.81 169 ASP A N 1
ATOM 1239 C CA . ASP A 1 169 ? -16.556 14.000 -8.867 1.00 85.81 169 ASP A CA 1
ATOM 1240 C C . ASP A 1 169 ? -17.139 15.412 -8.626 1.00 85.81 169 ASP A C 1
ATOM 1242 O O . ASP A 1 169 ? -18.284 15.693 -8.980 1.00 85.81 169 ASP A O 1
ATOM 1246 N N . ARG A 1 170 ? -16.375 16.314 -7.999 1.00 86.56 170 ARG A N 1
ATOM 1247 C CA . ARG A 1 170 ? -16.782 17.699 -7.705 1.00 86.56 170 ARG A CA 1
ATOM 1248 C C . ARG A 1 170 ? -16.592 18.659 -8.883 1.00 86.56 170 ARG A C 1
ATOM 1250 O O . ARG A 1 170 ? -17.082 19.787 -8.824 1.00 86.56 170 ARG A O 1
ATOM 1257 N N . PHE A 1 171 ? -15.868 18.245 -9.920 1.00 90.94 171 PHE A N 1
ATOM 1258 C CA . PHE A 1 171 ? -15.598 19.055 -11.103 1.00 90.94 171 PHE A CA 1
ATOM 1259 C C . PHE A 1 171 ? -16.583 18.693 -12.215 1.00 90.94 171 PHE A C 1
ATOM 1261 O O . PHE A 1 171 ? -16.857 17.520 -12.455 1.00 90.94 171 PHE A O 1
ATOM 1268 N N . ALA A 1 172 ? -17.113 19.698 -12.918 1.00 89.62 172 ALA A N 1
ATOM 1269 C CA . ALA A 1 172 ? -18.021 19.454 -14.044 1.00 89.62 172 ALA A CA 1
ATOM 1270 C C . ALA A 1 172 ? -17.301 18.814 -15.233 1.00 89.62 172 ALA A C 1
ATOM 1272 O O . ALA A 1 172 ? -17.899 18.043 -15.981 1.00 89.62 172 ALA A O 1
ATOM 1273 N N . LEU A 1 173 ? -16.028 19.163 -15.414 1.00 90.62 173 LEU A N 1
ATOM 1274 C CA . LEU A 1 173 ? -15.184 18.677 -16.493 1.00 90.62 173 LEU A CA 1
ATOM 1275 C C . LEU A 1 173 ? -13.809 18.343 -15.932 1.00 90.62 173 LEU A C 1
ATOM 1277 O O . LEU A 1 173 ? -13.205 19.156 -15.232 1.00 90.62 173 LEU A O 1
ATOM 1281 N N . VAL A 1 174 ? -13.312 17.160 -16.275 1.00 93.06 174 VAL A N 1
ATOM 1282 C CA . VAL A 1 174 ? -11.956 16.711 -15.964 1.00 93.06 174 VAL A CA 1
ATOM 1283 C C . VAL A 1 174 ? -11.298 16.329 -17.281 1.00 93.06 174 VAL A C 1
ATOM 1285 O O . VAL A 1 174 ? -11.876 15.596 -18.079 1.00 93.06 174 VAL A O 1
ATOM 1288 N N . GLY A 1 175 ? -10.101 16.843 -17.523 1.00 92.00 175 GLY A N 1
ATOM 1289 C CA . GLY A 1 175 ? -9.302 16.541 -18.704 1.00 92.00 175 GLY A CA 1
ATOM 1290 C C . GLY A 1 175 ? -7.817 16.663 -18.397 1.00 92.00 175 GLY A C 1
ATOM 1291 O O . GLY A 1 175 ? -7.428 16.997 -17.279 1.00 92.00 175 GLY A O 1
ATOM 1292 N N . GLY A 1 176 ? -6.966 16.385 -19.377 1.00 91.12 176 GLY A N 1
ATOM 1293 C CA . GLY A 1 176 ? -5.531 16.492 -19.169 1.00 91.12 176 GLY A CA 1
ATOM 1294 C C . GLY A 1 176 ? -4.698 15.997 -20.334 1.00 91.12 176 GLY A C 1
ATOM 1295 O O . GLY A 1 176 ? -5.222 15.500 -21.330 1.00 91.12 176 GLY A O 1
ATOM 1296 N N . ILE A 1 177 ? -3.389 16.134 -20.162 1.00 90.44 177 ILE A N 1
ATOM 1297 C CA . ILE A 1 177 ? -2.366 15.617 -21.069 1.00 90.44 177 ILE A CA 1
ATOM 1298 C C . ILE A 1 177 ? -1.585 14.509 -20.366 1.00 90.44 177 ILE A C 1
ATOM 1300 O O . ILE A 1 177 ? -1.407 14.544 -19.148 1.00 90.44 177 ILE A O 1
ATOM 1304 N N . ALA A 1 178 ? -1.125 13.529 -21.130 1.00 86.50 178 ALA A N 1
ATOM 1305 C CA . ALA A 1 178 ? -0.369 12.386 -20.640 1.00 86.50 178 ALA A CA 1
ATOM 1306 C C . ALA A 1 178 ? 0.722 12.020 -21.644 1.00 86.50 178 ALA A C 1
ATOM 1308 O O . ALA A 1 178 ? 0.492 12.140 -22.849 1.00 86.50 178 ALA A O 1
ATOM 1309 N N . ALA A 1 179 ? 1.849 11.514 -21.142 1.00 81.75 179 ALA A N 1
ATOM 1310 C CA . ALA A 1 179 ? 2.940 11.004 -21.975 1.00 81.75 179 ALA A CA 1
ATOM 1311 C C . ALA A 1 179 ? 2.499 9.765 -22.768 1.00 81.75 179 ALA A C 1
ATOM 1313 O O . ALA A 1 179 ? 2.775 9.603 -23.956 1.00 81.75 179 ALA A O 1
ATOM 1314 N N . GLY A 1 180 ? 1.735 8.901 -22.103 1.00 84.44 180 GLY A N 1
ATOM 1315 C CA . GLY A 1 180 ? 1.124 7.732 -22.702 1.00 84.44 180 GLY A CA 1
ATOM 1316 C C . GLY A 1 180 ? 0.219 7.024 -21.708 1.00 84.44 180 GLY A C 1
ATOM 1317 O O . GLY A 1 180 ? 0.385 7.103 -20.495 1.00 84.44 180 GLY A O 1
ATOM 1318 N N . TYR A 1 181 ? -0.800 6.334 -22.216 1.00 80.00 181 TYR A N 1
ATOM 1319 C CA . TYR A 1 181 ? -1.802 5.694 -21.357 1.00 80.00 181 TYR A CA 1
ATOM 1320 C C . TYR A 1 181 ? -1.476 4.226 -21.059 1.00 80.00 181 TYR A C 1
ATOM 1322 O O . TYR A 1 181 ? -2.190 3.593 -20.287 1.00 80.00 181 TYR A O 1
ATOM 1330 N N . GLY A 1 182 ? -0.451 3.638 -21.691 1.00 75.88 182 GLY A N 1
ATOM 1331 C CA . GLY A 1 182 ? -0.016 2.257 -21.440 1.00 75.88 182 GLY A CA 1
ATOM 1332 C C . GLY A 1 182 ? -1.113 1.184 -21.564 1.00 75.88 182 GLY A C 1
ATOM 1333 O O . GLY A 1 182 ? -1.028 0.149 -20.906 1.00 75.88 182 GLY A O 1
ATOM 1334 N N . GLY A 1 183 ? -2.167 1.436 -22.355 1.00 79.50 183 GLY A N 1
ATOM 1335 C CA . GLY A 1 183 ? -3.348 0.566 -22.481 1.00 79.50 183 GLY A CA 1
ATOM 1336 C C . GLY A 1 183 ? -4.452 0.788 -21.431 1.00 79.50 183 GLY A C 1
ATOM 1337 O O . GLY A 1 183 ? -5.476 0.107 -21.468 1.00 79.50 183 GLY A O 1
ATOM 1338 N N . ALA A 1 184 ? -4.297 1.758 -20.528 1.00 85.31 184 ALA A N 1
ATOM 1339 C CA . ALA A 1 184 ? -5.247 2.076 -19.459 1.00 85.31 184 ALA A CA 1
ATOM 1340 C C . ALA A 1 184 ? -6.409 2.994 -19.891 1.00 85.31 184 ALA A C 1
ATOM 1342 O O . ALA A 1 184 ? -7.198 3.419 -19.052 1.00 85.31 184 ALA A O 1
ATOM 1343 N N . GLY A 1 185 ? -6.579 3.276 -21.188 1.00 88.12 185 GLY A N 1
ATOM 1344 C CA . GLY A 1 185 ? -7.629 4.192 -21.660 1.00 88.12 185 GLY A CA 1
ATOM 1345 C C . GLY A 1 185 ? -9.051 3.757 -21.283 1.00 88.12 185 GLY A C 1
ATOM 1346 O O . GLY A 1 185 ? -9.889 4.579 -20.926 1.00 88.12 185 GLY A O 1
ATOM 1347 N N . SER A 1 186 ? -9.314 2.446 -21.259 1.00 86.62 186 SER A N 1
ATOM 1348 C CA . SER A 1 186 ? -10.603 1.922 -20.781 1.00 86.62 186 SER A CA 1
ATOM 1349 C C . SER A 1 186 ? -10.820 2.123 -19.276 1.00 86.62 186 SER A C 1
ATOM 1351 O O . SER A 1 186 ? -11.960 2.265 -18.841 1.00 86.62 186 SER A O 1
ATOM 1353 N N . GLU A 1 187 ? -9.749 2.136 -18.477 1.00 87.25 187 GLU A N 1
ATOM 1354 C CA . GLU A 1 187 ? -9.810 2.423 -17.042 1.00 87.25 187 GLU A CA 1
ATOM 1355 C C . GLU A 1 187 ? -10.060 3.913 -16.806 1.00 87.25 187 GLU A C 1
ATOM 1357 O O . GLU A 1 187 ? -10.956 4.253 -16.039 1.00 87.25 187 GLU A O 1
ATOM 1362 N N . LEU A 1 188 ? -9.349 4.784 -17.529 1.00 89.75 188 LEU A N 1
ATOM 1363 C CA . LEU A 1 188 ? -9.545 6.234 -17.468 1.00 89.75 188 LEU A CA 1
ATOM 1364 C C . LEU A 1 188 ? -10.985 6.625 -17.814 1.00 89.75 188 LEU A C 1
ATOM 1366 O O . LEU A 1 188 ? -11.648 7.312 -17.038 1.00 89.75 188 LEU A O 1
ATOM 1370 N N . TYR A 1 189 ? -11.523 6.077 -18.905 1.00 90.56 189 TYR A N 1
ATOM 1371 C CA . TYR A 1 189 ? -12.910 6.320 -19.287 1.00 90.56 189 TYR A CA 1
ATOM 1372 C C . TYR A 1 189 ? -13.914 5.808 -18.243 1.00 90.56 189 TYR A C 1
ATOM 1374 O O . TYR A 1 189 ? -14.840 6.525 -17.872 1.00 90.56 189 TYR A O 1
ATOM 1382 N N . ARG A 1 190 ? -13.746 4.579 -17.735 1.00 88.50 190 ARG A N 1
ATOM 1383 C CA . ARG A 1 190 ? -14.701 3.984 -16.780 1.00 88.50 190 ARG A CA 1
ATOM 1384 C C . ARG A 1 190 ? -14.689 4.666 -15.416 1.00 88.50 190 ARG A C 1
ATOM 1386 O O . ARG A 1 190 ? -15.747 4.784 -14.808 1.00 88.50 190 ARG A O 1
ATOM 1393 N N . THR A 1 191 ? -13.515 5.064 -14.935 1.00 87.50 191 THR A N 1
ATOM 1394 C CA . THR A 1 191 ? -13.348 5.621 -13.588 1.00 87.50 191 THR A CA 1
ATOM 1395 C C . THR A 1 191 ? -13.551 7.134 -13.570 1.00 87.50 191 THR A C 1
ATOM 1397 O O . THR A 1 191 ? -14.194 7.637 -12.658 1.00 87.50 191 THR A O 1
ATOM 1400 N N . TYR A 1 192 ? -13.047 7.853 -14.577 1.00 88.94 192 TYR A N 1
ATOM 1401 C CA . TYR A 1 192 ? -12.999 9.322 -14.585 1.00 88.94 192 TYR A CA 1
ATOM 1402 C C . TYR A 1 192 ? -13.811 9.968 -15.712 1.00 88.94 192 TYR A C 1
ATOM 1404 O O . TYR A 1 192 ? -13.833 11.189 -15.818 1.00 88.94 192 TYR A O 1
ATOM 1412 N N . ARG A 1 193 ? -14.479 9.179 -16.569 1.00 90.00 193 ARG A N 1
ATOM 1413 C CA . ARG A 1 193 ? -15.219 9.664 -17.754 1.00 90.00 193 ARG A CA 1
ATOM 1414 C C . ARG A 1 193 ? -14.353 10.460 -18.734 1.00 90.00 193 ARG A C 1
ATOM 1416 O O . ARG A 1 193 ? -14.862 11.285 -19.486 1.00 90.00 193 ARG A O 1
ATOM 1423 N N . THR A 1 194 ? -13.056 10.165 -18.765 1.00 90.38 194 THR A N 1
ATOM 1424 C CA . THR A 1 194 ? -12.077 10.803 -19.646 1.00 90.38 194 THR A CA 1
ATOM 1425 C C . THR A 1 194 ? -11.700 9.857 -20.791 1.00 90.38 194 THR A C 1
ATOM 1427 O O . THR A 1 194 ? -10.847 8.983 -20.619 1.00 90.38 194 THR A O 1
ATOM 1430 N N . PRO A 1 195 ? -12.351 9.950 -21.970 1.00 91.06 195 PRO A N 1
ATOM 1431 C CA . PRO A 1 195 ? -11.913 9.188 -23.132 1.00 91.06 195 PRO A CA 1
ATOM 1432 C C . PRO A 1 195 ? -10.515 9.651 -23.557 1.00 91.06 195 PRO A C 1
ATOM 1434 O O . PRO A 1 195 ? -10.226 10.846 -23.597 1.00 91.06 195 PRO A O 1
ATOM 1437 N N . CYS A 1 196 ? -9.641 8.699 -23.875 1.00 89.12 196 CYS A N 1
ATOM 1438 C CA . CYS A 1 196 ? -8.278 8.997 -24.299 1.00 89.12 196 CYS A CA 1
ATOM 1439 C C . CYS A 1 196 ? -8.218 9.134 -25.815 1.00 89.12 196 CYS A C 1
ATOM 1441 O O . CYS A 1 196 ? -8.639 8.226 -26.536 1.00 89.12 196 CYS A O 1
ATOM 1443 N N . TRP A 1 197 ? -7.633 10.229 -26.287 1.00 87.00 197 TRP A N 1
ATOM 1444 C CA . TRP A 1 197 ? -7.302 10.407 -27.693 1.00 87.00 197 TRP A CA 1
ATOM 1445 C C . TRP A 1 197 ? -5.788 10.260 -27.873 1.00 87.00 197 TRP A C 1
ATOM 1447 O O . TRP A 1 197 ? -5.038 10.881 -27.110 1.00 87.00 197 TRP A O 1
ATOM 1457 N N . PRO A 1 198 ? -5.305 9.428 -28.814 1.00 77.56 198 PRO A N 1
ATOM 1458 C CA . PRO A 1 198 ? -3.884 9.387 -29.118 1.00 77.56 198 PRO A CA 1
ATOM 1459 C C . PRO A 1 198 ? -3.462 10.747 -29.683 1.00 77.56 198 PRO A C 1
ATOM 1461 O O . PRO A 1 198 ? -4.074 11.262 -30.620 1.00 77.56 198 PRO A O 1
ATOM 1464 N N . GLY A 1 199 ? -2.430 11.345 -29.091 1.00 70.69 199 GLY A N 1
ATOM 1465 C CA . GLY A 1 199 ? -1.786 12.517 -29.674 1.00 70.69 199 GLY A CA 1
ATOM 1466 C C . GLY A 1 199 ? -1.062 12.140 -30.968 1.00 70.69 199 GLY A C 1
ATOM 1467 O O . GLY A 1 199 ? -0.690 10.986 -31.163 1.00 70.69 199 GLY A O 1
ATOM 1468 N N . GLY A 1 200 ? -0.819 13.116 -31.845 1.00 62.53 200 GLY A N 1
ATOM 1469 C CA . GLY A 1 200 ? -0.032 12.911 -33.070 1.00 62.53 200 GLY A CA 1
ATOM 1470 C C . GLY A 1 200 ? 1.464 12.647 -32.835 1.00 62.53 200 GLY A C 1
ATOM 1471 O O . GLY A 1 200 ? 2.210 12.500 -33.800 1.00 62.53 200 GLY A O 1
ATOM 1472 N N . GLY A 1 201 ? 1.920 12.609 -31.578 1.00 62.56 201 GLY A N 1
ATOM 1473 C CA . GLY A 1 201 ? 3.291 12.255 -31.220 1.00 62.56 201 GLY A CA 1
ATOM 1474 C C . GLY A 1 201 ? 3.568 10.781 -31.512 1.00 62.56 201 GLY A C 1
ATOM 1475 O O . GLY A 1 201 ? 2.806 9.903 -31.111 1.00 62.56 201 GLY A O 1
ATOM 1476 N N . GLY A 1 202 ? 4.653 10.500 -32.236 1.00 63.22 202 GLY A N 1
ATOM 1477 C CA . GLY A 1 202 ? 5.066 9.129 -32.526 1.00 63.22 202 GLY A CA 1
ATOM 1478 C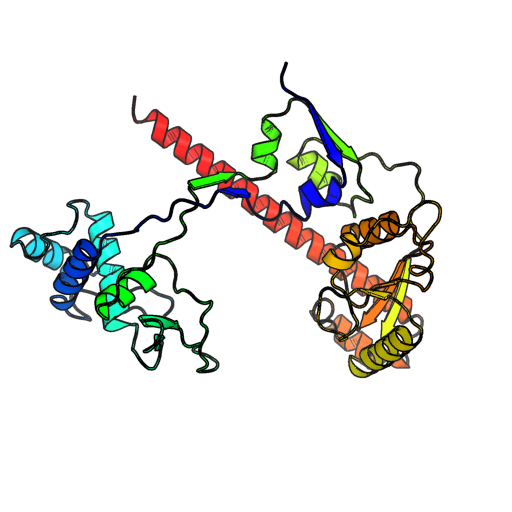 C . GLY A 1 202 ? 5.429 8.357 -31.254 1.00 63.22 202 GLY A C 1
ATOM 1479 O O . GLY A 1 202 ? 5.947 8.922 -30.294 1.00 63.22 202 GLY A O 1
ATOM 1480 N N . THR A 1 203 ? 5.200 7.043 -31.253 1.00 67.19 203 THR A N 1
ATOM 1481 C CA . THR A 1 203 ? 5.719 6.165 -30.197 1.00 67.19 203 THR A CA 1
ATOM 1482 C C . THR A 1 203 ? 7.242 6.173 -30.223 1.00 67.19 203 THR A C 1
ATOM 1484 O O . THR A 1 203 ? 7.839 5.851 -31.255 1.00 67.19 203 THR A O 1
ATOM 1487 N N . LEU A 1 204 ? 7.870 6.481 -29.089 1.00 72.75 204 LEU A N 1
ATOM 1488 C CA . LEU A 1 204 ? 9.321 6.407 -28.963 1.00 72.75 204 LEU A CA 1
ATOM 1489 C C . LEU A 1 204 ? 9.806 4.974 -29.241 1.00 72.75 204 LEU A C 1
ATOM 1491 O O . LEU A 1 204 ? 9.241 4.014 -28.704 1.00 72.75 204 LEU A O 1
ATOM 1495 N N . PRO A 1 205 ? 10.859 4.790 -30.057 1.00 79.81 205 PRO A N 1
ATOM 1496 C CA . PRO A 1 205 ? 11.385 3.465 -30.333 1.00 79.81 205 PRO A CA 1
ATOM 1497 C C . PRO A 1 205 ? 11.945 2.845 -29.047 1.00 79.81 205 PRO A C 1
ATOM 1499 O O . PRO A 1 205 ? 12.844 3.394 -28.405 1.00 79.81 205 PRO A O 1
ATOM 1502 N N . VAL A 1 206 ? 11.421 1.669 -28.692 1.00 84.38 206 VAL A N 1
ATOM 1503 C CA . VAL A 1 206 ? 11.848 0.904 -27.516 1.00 84.38 206 VAL A CA 1
ATOM 1504 C C . VAL A 1 206 ? 12.855 -0.164 -27.927 1.00 84.38 206 VAL A C 1
ATOM 1506 O O . VAL A 1 206 ? 12.556 -1.048 -28.735 1.00 84.38 206 VAL A O 1
ATOM 1509 N N . ARG A 1 207 ? 14.047 -0.118 -27.334 1.00 87.56 207 ARG A N 1
ATOM 1510 C CA . ARG A 1 207 ? 15.106 -1.116 -27.510 1.00 87.56 207 ARG A CA 1
ATOM 1511 C C . ARG A 1 207 ? 15.282 -1.890 -26.212 1.00 87.56 207 ARG A C 1
ATOM 1513 O O . ARG A 1 207 ? 15.742 -1.334 -25.223 1.00 87.56 207 ARG A O 1
ATOM 1520 N N . MET A 1 208 ? 14.944 -3.177 -26.221 1.00 89.12 208 MET A N 1
ATOM 1521 C CA . MET A 1 208 ? 15.135 -4.060 -25.067 1.00 89.12 208 MET A CA 1
ATOM 1522 C C . MET A 1 208 ? 16.286 -5.026 -25.320 1.00 89.12 208 MET A C 1
ATOM 1524 O O . MET A 1 208 ? 16.348 -5.669 -26.369 1.00 89.12 208 MET A O 1
ATOM 1528 N N . ARG A 1 209 ? 17.177 -5.142 -24.340 1.00 89.75 209 ARG A N 1
ATOM 1529 C CA . ARG A 1 209 ? 18.249 -6.132 -24.285 1.00 89.75 209 ARG A CA 1
ATOM 1530 C C . ARG A 1 209 ? 18.147 -6.913 -22.985 1.00 89.75 209 ARG A C 1
ATOM 1532 O O . ARG A 1 209 ? 17.728 -6.378 -21.964 1.00 89.75 209 ARG A O 1
ATOM 1539 N N . PHE A 1 210 ? 18.546 -8.178 -23.035 1.00 89.00 210 PHE A N 1
ATOM 1540 C CA . PHE A 1 210 ? 18.380 -9.103 -21.917 1.00 89.00 210 PHE A CA 1
ATOM 1541 C C . PHE A 1 210 ? 19.682 -9.803 -21.528 1.00 89.00 210 PHE A C 1
ATOM 1543 O O . PHE A 1 210 ? 20.389 -10.325 -22.397 1.00 89.00 210 PHE A O 1
ATOM 1550 N N . ALA A 1 211 ? 19.937 -9.871 -20.222 1.00 88.56 211 ALA A N 1
ATOM 1551 C CA . ALA A 1 211 ? 20.936 -10.714 -19.580 1.00 88.56 211 ALA A CA 1
ATOM 1552 C C . ALA A 1 211 ? 20.286 -11.990 -19.016 1.00 88.56 211 ALA A C 1
ATOM 1554 O O . ALA A 1 211 ? 19.167 -11.964 -18.500 1.00 88.56 211 ALA A O 1
ATOM 1555 N N . ALA A 1 212 ? 20.995 -13.118 -19.109 1.00 85.56 212 ALA A N 1
ATOM 1556 C CA . ALA A 1 212 ? 20.500 -14.404 -18.612 1.00 85.56 212 ALA A CA 1
ATOM 1557 C C . ALA A 1 212 ? 20.636 -14.559 -17.096 1.00 85.56 212 ALA A C 1
ATOM 1559 O O . ALA A 1 212 ? 19.832 -15.263 -16.490 1.00 85.56 212 ALA A O 1
ATOM 1560 N N . THR A 1 213 ? 21.667 -13.938 -16.516 1.00 86.88 213 THR A N 1
ATOM 1561 C CA . THR A 1 213 ? 22.025 -14.050 -15.100 1.00 86.88 213 THR A CA 1
ATOM 1562 C C . THR A 1 213 ? 22.194 -12.669 -14.476 1.00 86.88 213 THR A C 1
ATOM 1564 O O . THR A 1 213 ? 22.600 -11.717 -15.151 1.00 86.88 213 THR A O 1
ATOM 1567 N N . ALA A 1 214 ? 21.949 -12.561 -13.171 1.00 87.12 214 ALA A N 1
ATOM 1568 C CA . ALA A 1 214 ? 22.166 -11.334 -12.410 1.00 87.12 214 ALA A CA 1
ATOM 1569 C C . ALA A 1 214 ? 23.650 -10.927 -12.364 1.00 87.12 214 ALA A C 1
ATOM 1571 O O . ALA A 1 214 ? 23.972 -9.749 -12.218 1.00 87.12 214 ALA A O 1
ATOM 1572 N N . ALA A 1 215 ? 24.574 -11.884 -12.496 1.00 88.75 215 ALA A N 1
ATOM 1573 C CA . ALA A 1 215 ? 26.005 -11.602 -12.591 1.00 88.75 215 ALA A CA 1
ATOM 1574 C C . ALA A 1 215 ? 26.357 -10.900 -13.913 1.00 88.75 215 ALA A C 1
ATOM 1576 O O . ALA A 1 215 ? 27.043 -9.881 -13.906 1.00 88.75 215 ALA A O 1
ATOM 1577 N N . ASP A 1 216 ? 25.853 -11.405 -15.043 1.00 88.81 216 ASP A N 1
ATOM 1578 C CA . ASP A 1 216 ? 26.043 -10.768 -16.354 1.00 88.81 216 ASP A CA 1
ATOM 1579 C C . ASP A 1 216 ? 25.383 -9.392 -16.407 1.00 88.81 216 ASP A C 1
ATOM 1581 O O . ASP A 1 216 ? 25.955 -8.446 -16.948 1.00 88.81 216 ASP A O 1
ATOM 1585 N N . HIS A 1 217 ? 24.192 -9.286 -15.812 1.00 91.38 217 HIS A N 1
ATOM 1586 C CA . HIS A 1 217 ? 23.445 -8.040 -15.735 1.00 91.38 217 HIS A CA 1
ATOM 1587 C C . HIS A 1 217 ? 24.245 -6.961 -15.000 1.00 91.38 217 HIS A C 1
ATOM 1589 O O . HIS A 1 217 ? 24.545 -5.925 -15.587 1.00 91.38 217 HIS A O 1
ATOM 1595 N N . ARG A 1 218 ? 24.702 -7.248 -13.773 1.00 90.44 218 ARG A N 1
ATOM 1596 C CA . ARG A 1 218 ? 25.505 -6.314 -12.966 1.00 90.44 218 ARG A CA 1
ATOM 1597 C C . ARG A 1 218 ? 26.812 -5.906 -13.643 1.00 90.44 218 ARG A C 1
ATOM 1599 O O . ARG A 1 218 ? 27.143 -4.725 -13.629 1.00 90.44 218 ARG A O 1
ATOM 1606 N N . ARG A 1 219 ? 27.527 -6.847 -14.274 1.00 90.69 219 ARG A N 1
ATOM 1607 C CA . ARG A 1 219 ? 28.771 -6.537 -15.006 1.00 90.69 219 ARG A CA 1
ATOM 1608 C C . ARG A 1 219 ? 28.542 -5.544 -16.143 1.00 90.69 219 ARG A C 1
ATOM 1610 O O . ARG A 1 219 ? 29.339 -4.634 -16.329 1.00 90.69 219 ARG A O 1
ATOM 1617 N N . HIS A 1 220 ? 27.459 -5.706 -16.899 1.00 89.88 220 HIS A N 1
ATOM 1618 C CA . HIS A 1 220 ? 27.155 -4.793 -17.997 1.00 89.88 220 HIS A CA 1
ATOM 1619 C C . HIS A 1 220 ? 26.677 -3.424 -17.502 1.00 89.88 220 HIS A C 1
ATOM 1621 O O . HIS A 1 220 ? 27.041 -2.413 -18.091 1.00 89.88 220 HIS A O 1
ATOM 1627 N N . LEU A 1 221 ? 25.905 -3.380 -16.410 1.00 90.00 221 LEU A N 1
ATOM 1628 C CA . LEU A 1 221 ? 25.504 -2.115 -15.792 1.00 90.00 221 LEU A CA 1
ATOM 1629 C C . LEU A 1 221 ? 26.712 -1.315 -15.292 1.00 90.00 221 LEU A C 1
ATOM 1631 O O . LEU A 1 221 ? 26.762 -0.115 -15.531 1.00 90.00 221 LEU A O 1
ATOM 1635 N N . ALA A 1 222 ? 27.702 -1.974 -14.681 1.00 89.56 222 ALA A N 1
ATOM 1636 C CA . ALA A 1 222 ? 28.948 -1.321 -14.276 1.00 89.56 222 ALA A CA 1
ATOM 1637 C C . ALA A 1 222 ? 29.676 -0.693 -15.478 1.00 89.56 222 ALA A C 1
ATOM 1639 O O . ALA A 1 222 ? 30.008 0.487 -15.447 1.00 89.56 222 ALA A O 1
ATOM 1640 N N . ALA A 1 223 ? 29.811 -1.439 -16.580 1.00 88.75 223 ALA A N 1
ATOM 1641 C CA . ALA A 1 223 ? 30.428 -0.927 -17.805 1.00 88.75 223 ALA A CA 1
ATOM 1642 C C . ALA A 1 223 ? 29.658 0.261 -18.417 1.00 88.75 223 ALA A C 1
ATOM 1644 O O . ALA A 1 223 ? 30.264 1.201 -18.921 1.00 88.75 223 ALA A O 1
ATOM 1645 N N . LEU A 1 224 ? 28.322 0.241 -18.375 1.00 86.94 224 LEU A N 1
ATOM 1646 C CA . LEU A 1 224 ? 27.500 1.366 -18.836 1.00 86.94 224 LEU A CA 1
ATOM 1647 C C . LEU A 1 224 ? 27.664 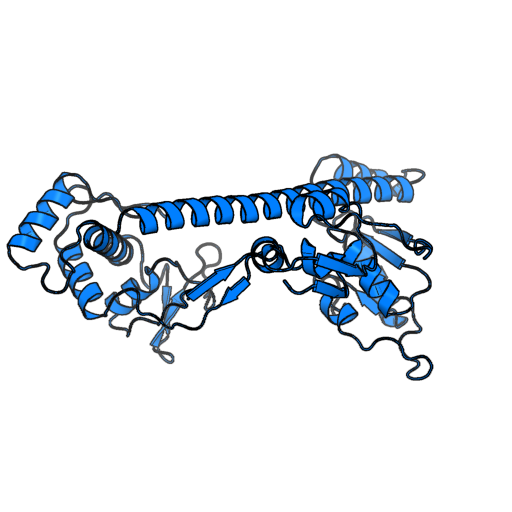2.598 -17.934 1.00 86.94 224 LEU A C 1
ATOM 1649 O O . LEU A 1 224 ? 27.755 3.715 -18.445 1.00 86.94 224 LEU A O 1
ATOM 1653 N N . ALA A 1 225 ? 27.728 2.402 -16.615 1.00 85.38 225 ALA A N 1
ATOM 1654 C CA . ALA A 1 225 ? 27.952 3.480 -15.656 1.00 85.38 225 ALA A CA 1
ATOM 1655 C C . ALA A 1 225 ? 29.329 4.138 -15.850 1.00 85.38 225 ALA A C 1
ATOM 1657 O O . ALA A 1 225 ? 29.418 5.362 -15.855 1.00 85.38 225 ALA A O 1
ATOM 1658 N N . GLU A 1 226 ? 30.380 3.349 -16.094 1.00 86.31 226 GLU A N 1
ATOM 1659 C CA . GLU A 1 226 ? 31.724 3.853 -16.423 1.00 86.31 226 GLU A CA 1
ATOM 1660 C C . GLU A 1 226 ? 31.745 4.686 -17.714 1.00 86.31 226 GLU A C 1
ATOM 1662 O O . GLU A 1 226 ? 32.511 5.637 -17.833 1.00 86.31 226 GLU A O 1
ATOM 1667 N N . GLN A 1 227 ? 30.865 4.376 -18.670 1.00 84.75 227 GLN A N 1
ATOM 1668 C CA . GLN A 1 227 ? 30.689 5.143 -19.910 1.00 84.75 227 GLN A CA 1
ATOM 1669 C C . GLN A 1 227 ? 29.865 6.431 -19.726 1.00 84.75 227 GLN A C 1
ATOM 1671 O O . GLN A 1 227 ? 29.585 7.119 -20.708 1.00 84.75 227 GLN A O 1
ATOM 1676 N N . GLY A 1 228 ? 29.439 6.751 -18.500 1.00 80.81 228 GLY A N 1
ATOM 1677 C CA . GLY A 1 228 ? 28.606 7.918 -18.200 1.00 80.81 228 GLY A CA 1
ATOM 1678 C C . GLY A 1 228 ? 27.122 7.742 -18.545 1.00 80.81 228 GLY A C 1
ATOM 1679 O O . GLY A 1 228 ? 26.387 8.723 -18.598 1.00 80.81 228 GLY A O 1
ATOM 1680 N N . THR A 1 229 ? 26.656 6.512 -18.787 1.00 83.75 229 THR A N 1
ATOM 1681 C CA . THR A 1 229 ? 25.237 6.210 -19.065 1.00 83.75 229 THR A CA 1
ATOM 1682 C C . THR A 1 229 ? 24.403 6.398 -17.799 1.00 83.75 229 THR A C 1
ATOM 1684 O O . THR A 1 229 ? 24.718 5.823 -16.755 1.00 83.75 229 THR A O 1
ATOM 1687 N N . THR A 1 230 ? 23.291 7.134 -17.879 1.00 86.06 230 THR A N 1
ATOM 1688 C CA . THR A 1 230 ? 22.367 7.253 -16.742 1.00 86.06 230 THR A CA 1
ATOM 1689 C C . THR A 1 230 ? 21.571 5.962 -16.569 1.00 86.06 230 THR A C 1
ATOM 1691 O O . THR A 1 230 ? 20.784 5.575 -17.436 1.00 86.06 230 THR A O 1
ATOM 1694 N N . LEU A 1 231 ? 21.759 5.296 -15.431 1.00 88.81 231 LEU A N 1
ATOM 1695 C CA . LEU A 1 231 ? 21.047 4.071 -15.079 1.00 88.81 231 LEU A CA 1
ATOM 1696 C C . LEU A 1 231 ? 19.807 4.397 -14.246 1.00 88.81 231 LEU A C 1
ATOM 1698 O O . LEU A 1 231 ? 19.921 5.052 -13.213 1.00 88.81 231 LEU A O 1
ATOM 1702 N N . VAL A 1 232 ? 18.643 3.895 -14.657 1.00 89.00 232 VAL A N 1
ATOM 1703 C CA . VAL A 1 232 ? 17.372 4.084 -13.943 1.00 89.00 232 VAL A CA 1
ATOM 1704 C C . VAL A 1 232 ? 16.839 2.736 -13.472 1.00 89.00 232 VAL A C 1
ATOM 1706 O O . VAL A 1 232 ? 16.614 1.827 -14.273 1.00 89.00 232 VAL A O 1
ATOM 1709 N N . SER A 1 233 ? 16.627 2.595 -12.166 1.00 88.50 233 SER A N 1
ATOM 1710 C CA . SER A 1 233 ? 16.239 1.328 -11.537 1.00 88.50 233 SER A CA 1
ATOM 1711 C C . SER A 1 233 ? 15.321 1.602 -10.351 1.00 88.50 233 SER A C 1
ATOM 1713 O O . SER A 1 233 ? 15.655 2.397 -9.478 1.00 88.50 233 SER A O 1
ATOM 1715 N N . ALA A 1 234 ? 14.167 0.934 -10.294 1.00 83.25 234 ALA A N 1
ATOM 1716 C CA . ALA A 1 234 ? 13.287 0.997 -9.121 1.00 83.25 234 ALA A CA 1
ATOM 1717 C C . ALA A 1 234 ? 13.831 0.155 -7.951 1.00 83.25 234 ALA A C 1
ATOM 1719 O O . ALA A 1 234 ? 13.327 0.216 -6.832 1.00 83.25 234 ALA A O 1
ATOM 1720 N N . ARG A 1 235 ? 14.840 -0.676 -8.223 1.00 81.81 235 ARG A N 1
ATOM 1721 C CA . ARG A 1 235 ? 15.487 -1.576 -7.274 1.00 81.81 235 ARG A CA 1
ATOM 1722 C C . ARG A 1 235 ? 16.960 -1.213 -7.137 1.00 81.81 235 ARG A C 1
ATOM 1724 O O . ARG A 1 235 ? 17.568 -0.668 -8.052 1.00 81.81 235 ARG A O 1
ATOM 1731 N N . ALA A 1 236 ? 17.563 -1.591 -6.016 1.00 78.19 236 ALA A N 1
ATOM 1732 C CA . ALA A 1 236 ? 18.992 -1.401 -5.775 1.00 78.19 236 ALA A CA 1
ATOM 1733 C C . ALA A 1 236 ? 19.844 -2.418 -6.568 1.00 78.19 236 ALA A C 1
ATOM 1735 O O . ALA A 1 236 ? 20.460 -3.313 -5.993 1.00 78.19 236 ALA A O 1
ATOM 1736 N N . VAL A 1 237 ? 19.842 -2.323 -7.903 1.00 80.69 237 VAL A N 1
ATOM 1737 C CA . VAL A 1 237 ? 20.600 -3.230 -8.789 1.00 80.69 237 VAL A CA 1
ATOM 1738 C C . VAL A 1 237 ? 22.046 -2.773 -8.987 1.00 80.69 237 VAL A C 1
ATOM 1740 O O . VAL A 1 237 ? 22.941 -3.604 -9.151 1.00 80.69 237 VAL A O 1
ATOM 1743 N N . HIS A 1 238 ? 22.289 -1.462 -8.952 1.00 86.38 238 HIS A N 1
ATOM 1744 C CA . HIS A 1 238 ? 23.614 -0.863 -9.085 1.00 86.38 238 HIS A CA 1
ATOM 1745 C C . HIS A 1 238 ? 23.712 0.398 -8.207 1.00 86.38 238 HIS A C 1
ATOM 1747 O O . HIS A 1 238 ? 22.744 1.157 -8.167 1.00 86.38 238 HIS A O 1
ATOM 1753 N N . PRO A 1 239 ? 24.849 0.668 -7.536 1.00 82.56 239 PRO A N 1
ATOM 1754 C CA . PRO A 1 239 ? 24.992 1.823 -6.640 1.00 82.56 239 PRO A CA 1
ATOM 1755 C C . PRO A 1 239 ? 24.836 3.179 -7.343 1.00 82.56 239 PRO A C 1
ATOM 1757 O O . PRO A 1 239 ? 24.352 4.126 -6.740 1.00 82.56 239 PRO A O 1
ATOM 1760 N N . ALA A 1 240 ? 25.212 3.268 -8.621 1.00 83.31 240 ALA A N 1
ATOM 1761 C CA . ALA A 1 240 ? 25.050 4.483 -9.428 1.00 83.31 240 ALA A CA 1
ATOM 1762 C C . ALA A 1 240 ? 23.658 4.627 -10.079 1.00 83.31 240 ALA A C 1
ATOM 1764 O O . ALA A 1 240 ? 23.441 5.566 -10.841 1.00 83.31 240 ALA A O 1
ATOM 1765 N N . ALA A 1 241 ? 22.736 3.680 -9.860 1.00 85.62 241 ALA A N 1
ATOM 1766 C CA . ALA A 1 241 ? 21.401 3.773 -10.439 1.00 85.62 241 ALA A CA 1
ATOM 1767 C C . ALA A 1 241 ? 20.537 4.764 -9.657 1.00 85.62 241 ALA A C 1
ATOM 1769 O O . ALA A 1 241 ? 20.437 4.686 -8.433 1.00 85.62 241 ALA A O 1
ATOM 1770 N N . ILE A 1 242 ? 19.880 5.665 -10.382 1.00 87.25 242 ILE A N 1
ATOM 1771 C CA . ILE A 1 242 ? 18.901 6.585 -9.811 1.00 87.25 242 ILE A CA 1
ATOM 1772 C C . ILE A 1 242 ? 17.513 5.953 -9.831 1.00 87.25 242 ILE A C 1
ATOM 1774 O O . ILE A 1 242 ? 17.181 5.143 -10.706 1.00 87.25 242 ILE A O 1
ATOM 1778 N N . THR A 1 243 ? 16.682 6.344 -8.870 1.00 87.69 243 THR A N 1
ATOM 1779 C CA . THR A 1 243 ? 15.291 5.900 -8.849 1.00 87.69 243 THR A CA 1
ATOM 1780 C C . THR A 1 243 ? 14.510 6.546 -9.999 1.00 87.69 243 THR A C 1
ATOM 1782 O O . THR A 1 243 ? 14.843 7.659 -10.427 1.00 87.69 243 THR A O 1
ATOM 1785 N N . PRO A 1 244 ? 13.460 5.891 -10.523 1.00 85.62 244 PRO A N 1
ATOM 1786 C CA . PRO A 1 244 ? 12.600 6.478 -11.546 1.00 85.62 244 PRO A CA 1
ATOM 1787 C C . PRO A 1 244 ? 12.012 7.830 -11.125 1.00 85.62 244 PRO A C 1
ATOM 1789 O O . PRO A 1 244 ? 11.893 8.735 -11.945 1.00 85.62 244 PRO A O 1
ATOM 1792 N N . GLU A 1 245 ? 11.685 7.991 -9.844 1.00 83.94 245 GLU A N 1
ATOM 1793 C CA . GLU A 1 245 ? 11.161 9.230 -9.275 1.00 83.94 245 GLU A CA 1
ATOM 1794 C C . GLU A 1 245 ? 12.212 10.345 -9.304 1.00 83.94 245 GLU A C 1
ATOM 1796 O O . GLU A 1 245 ? 11.888 11.481 -9.643 1.00 83.94 245 GLU A O 1
ATOM 1801 N N . ALA A 1 246 ? 13.479 10.026 -9.014 1.00 82.44 246 ALA A N 1
ATOM 1802 C CA . ALA A 1 246 ? 14.582 10.978 -9.115 1.00 82.44 246 ALA A CA 1
ATOM 1803 C C . ALA A 1 246 ? 14.869 11.359 -10.577 1.00 82.44 246 ALA A C 1
ATOM 1805 O O . ALA A 1 246 ? 15.035 12.540 -10.882 1.00 82.44 246 ALA A O 1
ATOM 1806 N N . ALA A 1 247 ? 14.857 10.381 -11.491 1.00 84.19 247 ALA A N 1
ATOM 1807 C CA . ALA A 1 247 ? 15.020 10.614 -12.928 1.00 84.19 247 ALA A CA 1
ATOM 1808 C C . ALA A 1 247 ? 13.931 11.544 -13.478 1.00 84.19 247 ALA A C 1
ATOM 1810 O O . ALA A 1 247 ? 14.191 12.442 -14.273 1.00 84.19 247 ALA A O 1
ATOM 1811 N N . LEU A 1 248 ? 12.704 11.354 -13.007 1.00 82.19 248 LEU A N 1
ATOM 1812 C CA . LEU A 1 248 ? 11.566 12.182 -13.349 1.00 82.19 248 LEU A CA 1
ATOM 1813 C C . LEU A 1 248 ? 11.618 13.566 -12.690 1.00 82.19 248 LEU A C 1
ATOM 1815 O O . LEU A 1 248 ? 11.130 14.518 -13.284 1.00 82.19 248 LEU A O 1
ATOM 1819 N N . ALA A 1 249 ? 12.152 13.701 -11.474 1.00 81.12 249 ALA A N 1
ATOM 1820 C CA . ALA A 1 249 ? 12.274 14.985 -10.783 1.00 81.12 249 ALA A CA 1
ATOM 1821 C C . ALA A 1 249 ? 13.386 15.874 -11.365 1.00 81.12 249 ALA A C 1
ATOM 1823 O O . ALA A 1 249 ? 13.325 17.096 -11.208 1.00 81.12 249 ALA A O 1
ATOM 1824 N N . ALA A 1 250 ? 14.359 15.283 -12.066 1.00 75.31 250 ALA A N 1
ATOM 1825 C CA . ALA A 1 250 ? 15.458 15.993 -12.709 1.00 75.31 250 ALA A CA 1
ATOM 1826 C C . ALA A 1 250 ? 14.956 17.142 -13.612 1.00 75.31 250 ALA A C 1
ATOM 1828 O O . ALA A 1 250 ? 13.889 17.025 -14.233 1.00 75.31 250 ALA A O 1
ATOM 1829 N N . PRO A 1 251 ? 15.670 18.282 -13.675 1.00 64.75 251 PRO A N 1
ATOM 1830 C CA . PRO A 1 251 ? 15.255 19.418 -14.492 1.00 64.75 251 PRO A CA 1
ATOM 1831 C C . PRO A 1 251 ? 15.040 18.978 -15.944 1.00 64.75 251 PRO A C 1
ATOM 1833 O O . PRO A 1 251 ? 15.832 18.212 -16.492 1.00 64.75 251 PRO A O 1
ATOM 1836 N N . ALA A 1 252 ? 13.935 19.430 -16.547 1.00 60.69 252 ALA A N 1
ATOM 1837 C CA . ALA A 1 252 ? 13.691 19.194 -17.965 1.00 60.69 252 ALA A CA 1
ATOM 1838 C C . ALA A 1 252 ? 14.863 19.780 -18.759 1.00 60.69 252 ALA A C 1
ATOM 1840 O O . ALA A 1 252 ? 15.317 20.885 -18.451 1.00 60.69 252 ALA A O 1
ATOM 1841 N N . ALA A 1 253 ? 15.367 19.041 -19.748 1.00 55.25 253 ALA A N 1
ATOM 1842 C CA . ALA A 1 253 ? 16.429 19.545 -20.606 1.00 55.25 253 ALA A CA 1
ATOM 1843 C C . ALA A 1 253 ? 15.933 20.840 -21.276 1.00 55.25 253 ALA A C 1
ATOM 1845 O O . ALA A 1 253 ? 14.992 20.815 -22.069 1.00 55.25 253 ALA A O 1
ATOM 1846 N N . GLY A 1 254 ? 16.507 21.985 -20.895 1.00 44.12 254 GLY A N 1
ATOM 1847 C CA . GLY A 1 254 ? 16.165 23.277 -21.487 1.00 44.12 254 GLY A CA 1
ATOM 1848 C C . GLY A 1 254 ? 16.527 23.325 -22.981 1.00 44.12 254 GLY A C 1
ATOM 1849 O O . GLY A 1 254 ? 17.331 22.512 -23.441 1.00 44.12 254 GLY A O 1
ATOM 1850 N N . PRO A 1 255 ? 15.998 24.296 -23.756 1.00 43.88 255 PRO A N 1
ATOM 1851 C CA . PRO A 1 255 ? 16.319 24.415 -25.179 1.00 43.88 255 PRO A CA 1
ATOM 1852 C C . PRO A 1 255 ? 17.801 24.717 -25.474 1.00 43.88 255 PRO A C 1
ATOM 1854 O O . PRO A 1 255 ? 18.236 24.550 -26.607 1.00 43.88 255 PRO A O 1
ATOM 1857 N N . ALA A 1 256 ? 18.595 25.128 -24.485 1.00 44.78 256 ALA A N 1
ATOM 1858 C CA . ALA A 1 256 ? 20.052 25.201 -24.556 1.00 44.78 256 ALA A CA 1
ATOM 1859 C C . ALA A 1 256 ? 20.623 25.377 -23.136 1.00 44.78 256 ALA A C 1
ATOM 1861 O O . ALA A 1 256 ? 20.247 26.319 -22.446 1.00 44.78 256 ALA A O 1
ATOM 1862 N N . GLY A 1 257 ? 21.545 24.497 -22.725 1.00 33.03 257 GLY A N 1
ATOM 1863 C CA . GLY A 1 257 ? 22.273 24.545 -21.443 1.00 33.03 257 GLY A CA 1
ATOM 1864 C C . GLY A 1 257 ? 21.543 23.792 -20.321 1.00 33.03 257 GLY A C 1
ATOM 1865 O O . GLY A 1 257 ? 20.432 24.148 -19.965 1.00 33.03 257 GLY A O 1
ATOM 1866 N N . THR A 1 258 ? 22.055 22.716 -19.729 1.00 31.47 258 THR A N 1
ATOM 1867 C CA . THR A 1 258 ? 23.424 22.217 -19.547 1.00 31.47 258 THR A CA 1
ATOM 1868 C C . THR A 1 258 ? 23.642 20.852 -20.214 1.00 31.47 258 THR A C 1
ATOM 1870 O O . THR A 1 258 ? 22.786 19.971 -20.224 1.00 31.47 258 THR A O 1
ATOM 1873 N N . ALA A 1 259 ? 24.817 20.684 -20.812 1.00 35.56 259 ALA A N 1
ATOM 1874 C CA . ALA A 1 259 ? 25.174 19.601 -21.722 1.00 35.56 259 ALA A CA 1
ATOM 1875 C C . ALA A 1 259 ? 25.548 18.260 -21.046 1.00 35.56 259 ALA A C 1
ATOM 1877 O O . ALA A 1 259 ? 26.462 17.595 -21.522 1.00 35.56 259 ALA A O 1
ATOM 1878 N N . GLU A 1 260 ? 24.864 17.834 -19.978 1.00 39.81 260 GLU A N 1
ATOM 1879 C CA . GLU A 1 260 ? 25.215 16.578 -19.277 1.00 39.81 260 GLU A CA 1
ATOM 1880 C C . GLU A 1 260 ? 24.234 15.415 -19.481 1.00 39.81 260 GLU A C 1
ATOM 1882 O O . GLU A 1 260 ? 24.635 14.261 -19.352 1.00 39.81 260 GLU A O 1
ATOM 1887 N N . ILE A 1 261 ? 22.997 15.647 -19.935 1.00 43.50 261 ILE A N 1
ATOM 1888 C CA . ILE A 1 261 ? 22.089 14.552 -20.334 1.00 43.50 261 ILE A CA 1
ATOM 1889 C C . ILE A 1 261 ? 22.305 14.234 -21.822 1.00 43.50 261 ILE A C 1
ATOM 1891 O O . ILE A 1 261 ? 21.423 14.411 -22.659 1.00 43.50 261 ILE A O 1
ATOM 1895 N N . ARG A 1 262 ? 23.530 13.841 -22.194 1.00 40.16 262 ARG A N 1
ATOM 1896 C CA . ARG A 1 262 ? 23.861 13.421 -23.573 1.00 40.16 262 ARG A CA 1
ATOM 1897 C C . ARG A 1 262 ? 24.454 12.019 -23.702 1.00 40.16 262 ARG A C 1
ATOM 1899 O O . ARG A 1 262 ? 24.792 11.612 -24.809 1.00 40.16 262 ARG A O 1
ATOM 1906 N N . ALA A 1 263 ? 24.475 11.237 -22.629 1.00 50.19 263 ALA A N 1
ATOM 1907 C CA . ALA A 1 263 ? 24.722 9.799 -22.689 1.00 50.19 263 ALA A CA 1
ATOM 1908 C C . ALA A 1 263 ? 23.414 9.059 -22.378 1.00 50.19 263 ALA A C 1
ATOM 1910 O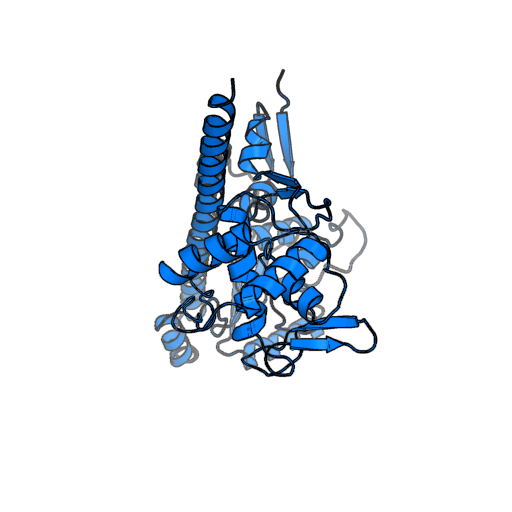 O . ALA A 1 263 ? 22.681 9.444 -21.473 1.00 50.19 263 ALA A O 1
ATOM 1911 N N . GLY A 1 264 ? 23.076 8.054 -23.190 1.00 68.81 264 GLY A N 1
ATOM 1912 C CA . GLY A 1 264 ? 21.772 7.385 -23.183 1.00 68.81 264 GLY A CA 1
ATOM 1913 C C . GLY A 1 264 ? 21.286 6.974 -21.790 1.00 68.81 264 GLY A C 1
ATOM 1914 O O . GLY A 1 264 ? 22.066 6.611 -20.920 1.00 68.81 264 GLY A O 1
ATOM 1915 N N . MET A 1 265 ? 19.974 7.018 -21.586 1.00 82.81 265 MET A N 1
ATOM 1916 C CA . MET A 1 265 ? 19.349 6.521 -20.365 1.00 82.81 265 MET A CA 1
ATOM 1917 C C . MET A 1 265 ? 18.998 5.043 -20.534 1.00 82.81 265 MET A C 1
ATOM 1919 O O . MET A 1 265 ? 18.416 4.659 -21.554 1.00 82.81 265 MET A O 1
ATOM 1923 N N . VAL A 1 266 ? 19.337 4.216 -19.545 1.00 88.38 266 VAL A N 1
ATOM 1924 C CA . VAL A 1 266 ? 19.047 2.778 -19.558 1.00 88.38 266 VAL A CA 1
ATOM 1925 C C . VAL A 1 266 ? 18.216 2.395 -18.346 1.00 88.38 266 VAL A C 1
ATOM 1927 O O . VAL A 1 266 ? 18.640 2.565 -17.206 1.00 88.38 266 VAL A O 1
ATOM 1930 N N . PHE A 1 267 ? 17.042 1.826 -18.605 1.00 90.69 267 PHE A N 1
ATOM 1931 C CA . PHE A 1 267 ? 16.200 1.218 -17.584 1.00 90.69 267 PHE A CA 1
ATOM 1932 C C . PHE A 1 267 ? 16.692 -0.198 -17.275 1.00 90.69 267 PHE A C 1
ATOM 1934 O O . PHE A 1 267 ? 16.788 -1.043 -18.171 1.00 90.69 267 PHE A O 1
ATOM 1941 N N . CYS A 1 268 ? 17.001 -0.454 -16.008 1.00 91.19 268 CYS A N 1
ATOM 1942 C CA . CYS A 1 268 ? 17.683 -1.671 -15.563 1.00 91.19 268 CYS A CA 1
ATOM 1943 C C . CYS A 1 268 ? 16.728 -2.780 -15.093 1.00 91.19 268 CYS A C 1
ATOM 1945 O O . CYS A 1 268 ? 17.110 -3.950 -15.060 1.00 91.19 268 CYS A O 1
ATOM 1947 N N . ASP A 1 269 ? 15.489 -2.416 -14.757 1.00 89.25 269 ASP A N 1
ATOM 1948 C CA . ASP A 1 269 ? 14.468 -3.307 -14.198 1.00 89.25 269 ASP A CA 1
ATOM 1949 C C . ASP A 1 269 ? 13.250 -3.406 -15.110 1.00 89.25 269 ASP A C 1
ATOM 1951 O O . ASP A 1 269 ? 12.977 -2.508 -15.910 1.00 89.25 269 ASP A O 1
ATOM 1955 N N . VAL A 1 270 ? 12.473 -4.483 -14.959 1.00 87.88 270 VAL A N 1
ATOM 1956 C CA . VAL A 1 270 ? 11.181 -4.610 -15.643 1.00 87.88 270 VAL A CA 1
ATOM 1957 C C . VAL A 1 270 ? 10.181 -3.651 -14.991 1.00 87.88 270 VAL A C 1
ATOM 1959 O O . VAL A 1 270 ? 9.766 -3.901 -13.855 1.00 87.88 270 VAL A O 1
ATOM 1962 N N . PRO A 1 271 ? 9.737 -2.578 -15.676 1.00 84.88 271 PRO A N 1
ATOM 1963 C CA . PRO A 1 271 ? 8.791 -1.659 -15.070 1.00 84.88 271 PRO A CA 1
ATOM 1964 C C . PRO A 1 271 ? 7.404 -2.322 -14.997 1.00 84.88 271 PRO A C 1
ATOM 1966 O O . PRO A 1 271 ? 7.031 -3.076 -15.908 1.00 84.88 271 PRO A O 1
ATOM 1969 N N . PRO A 1 272 ? 6.600 -2.033 -13.956 1.00 79.19 272 PRO A N 1
ATOM 1970 C CA . PRO A 1 272 ? 5.253 -2.594 -13.823 1.00 79.19 272 PRO A CA 1
ATOM 1971 C C . PRO A 1 272 ? 4.329 -2.151 -14.965 1.00 79.19 272 PRO A C 1
ATOM 1973 O O . PRO A 1 272 ? 3.418 -2.880 -15.362 1.00 79.19 272 PRO A O 1
ATOM 1976 N N . ASN A 1 273 ? 4.581 -0.967 -15.528 1.00 84.31 273 ASN A N 1
ATOM 1977 C CA . ASN A 1 273 ? 3.897 -0.422 -16.690 1.00 84.31 273 ASN A CA 1
ATOM 1978 C C . ASN A 1 273 ? 4.823 0.543 -17.465 1.00 84.31 273 ASN A C 1
ATOM 1980 O O . ASN A 1 273 ? 5.847 0.967 -16.939 1.00 84.31 273 ASN A O 1
ATOM 1984 N N . MET A 1 274 ? 4.475 0.882 -18.711 1.00 85.06 274 MET A N 1
ATOM 1985 C CA . MET A 1 274 ? 5.314 1.729 -19.580 1.00 85.06 274 MET A CA 1
ATOM 1986 C C . MET A 1 274 ? 5.153 3.240 -19.359 1.00 85.06 274 MET A C 1
ATOM 1988 O O . MET A 1 274 ? 5.959 4.000 -19.881 1.00 85.06 274 MET A O 1
ATOM 1992 N N . ARG A 1 275 ? 4.174 3.676 -18.559 1.00 86.25 275 ARG A N 1
ATOM 1993 C CA . ARG A 1 275 ? 3.818 5.099 -18.413 1.00 86.25 275 ARG A CA 1
ATOM 1994 C C . ARG A 1 275 ? 4.945 5.907 -17.778 1.00 86.25 275 ARG A C 1
ATOM 1996 O O . ARG A 1 275 ? 5.308 6.969 -18.267 1.00 86.25 275 ARG A O 1
ATOM 2003 N N . LEU A 1 276 ? 5.564 5.362 -16.730 1.00 85.50 276 LEU A N 1
ATOM 2004 C CA . LEU A 1 276 ? 6.672 6.026 -16.044 1.00 85.50 276 LEU A CA 1
ATOM 2005 C C . LEU A 1 276 ? 7.928 6.159 -16.936 1.00 85.50 276 LEU A C 1
ATOM 2007 O O . LEU A 1 276 ? 8.439 7.273 -17.044 1.00 85.50 276 LEU A O 1
ATOM 2011 N N . PRO A 1 277 ? 8.403 5.104 -17.634 1.00 87.56 277 PRO A N 1
ATOM 2012 C CA . PRO A 1 277 ? 9.446 5.253 -18.650 1.00 87.56 277 PRO A CA 1
ATOM 2013 C C . PRO A 1 277 ? 9.113 6.248 -19.769 1.00 87.56 277 PRO A C 1
ATOM 2015 O O . PRO A 1 277 ? 9.983 7.027 -20.147 1.00 87.56 277 PRO A O 1
ATOM 2018 N N . GLU A 1 278 ? 7.878 6.244 -20.281 1.00 86.00 278 GLU A N 1
ATOM 2019 C CA . GLU A 1 278 ? 7.424 7.183 -21.319 1.00 86.00 278 GLU A CA 1
ATOM 2020 C C . GLU A 1 278 ? 7.501 8.635 -20.825 1.00 86.00 278 GLU A C 1
ATOM 2022 O O . GLU A 1 278 ? 8.075 9.481 -21.507 1.00 86.00 278 GLU A O 1
ATOM 2027 N N . ALA A 1 279 ? 7.029 8.906 -19.604 1.00 84.12 279 ALA A N 1
ATOM 2028 C CA . ALA A 1 279 ? 7.082 10.233 -18.993 1.00 84.12 279 ALA A CA 1
ATOM 2029 C C . ALA A 1 279 ? 8.519 10.725 -18.748 1.00 84.12 279 ALA A C 1
ATOM 2031 O O . ALA A 1 279 ? 8.822 11.901 -18.958 1.00 84.12 279 ALA A O 1
ATOM 2032 N N . ILE A 1 280 ? 9.417 9.836 -18.313 1.00 84.94 280 ILE A N 1
ATOM 2033 C CA . ILE A 1 280 ? 10.839 10.166 -18.140 1.00 84.94 280 ILE A CA 1
ATOM 2034 C C . ILE A 1 280 ? 11.470 10.474 -19.503 1.00 84.94 280 ILE A C 1
ATOM 2036 O O . ILE A 1 280 ? 12.158 11.481 -19.651 1.00 84.94 280 ILE A O 1
ATOM 2040 N N . ALA A 1 281 ? 11.210 9.640 -20.511 1.00 82.44 281 ALA A N 1
ATOM 2041 C CA . ALA A 1 281 ? 11.782 9.812 -21.840 1.00 82.44 281 ALA A CA 1
ATOM 2042 C C . ALA A 1 281 ? 11.310 11.107 -22.520 1.00 82.44 281 ALA A C 1
ATOM 2044 O O . ALA A 1 281 ? 12.127 11.799 -23.128 1.00 82.44 281 ALA A O 1
ATOM 2045 N N . GLU A 1 282 ? 10.030 11.463 -22.378 1.00 79.38 282 GLU A N 1
ATOM 2046 C CA . GLU A 1 282 ? 9.478 12.728 -22.873 1.00 79.38 282 GLU A CA 1
ATOM 2047 C C . GLU A 1 282 ? 10.144 13.932 -22.191 1.00 79.38 282 GLU A C 1
ATOM 2049 O O . GLU A 1 282 ? 10.635 14.836 -22.867 1.00 79.38 282 GLU A O 1
ATOM 2054 N N . ARG A 1 283 ? 10.251 13.918 -20.855 1.00 80.19 283 ARG A N 1
ATOM 2055 C CA . ARG A 1 283 ? 10.857 15.016 -20.083 1.00 80.19 283 ARG A CA 1
ATOM 2056 C C . ARG A 1 283 ? 12.351 15.194 -20.359 1.00 80.19 283 ARG A C 1
ATOM 2058 O O . ARG A 1 283 ? 12.852 16.318 -20.340 1.00 80.19 283 ARG A O 1
ATOM 2065 N N . SER A 1 284 ? 13.062 14.098 -20.605 1.00 74.94 284 SER A N 1
ATOM 2066 C CA . SER A 1 284 ? 14.484 14.112 -20.959 1.00 74.94 284 SER A CA 1
ATOM 2067 C C . SER A 1 284 ? 14.739 14.335 -22.454 1.00 74.94 284 SER A C 1
ATOM 2069 O O . SER A 1 284 ? 15.898 14.302 -22.863 1.00 74.94 284 SER A O 1
ATOM 2071 N N . ALA A 1 285 ? 13.695 14.533 -23.271 1.00 75.12 285 ALA A N 1
ATOM 2072 C CA . ALA A 1 285 ? 13.789 14.636 -24.730 1.00 75.12 285 ALA A CA 1
ATOM 2073 C C . ALA A 1 285 ? 14.609 13.488 -25.362 1.00 75.12 285 ALA A C 1
ATOM 2075 O O . ALA A 1 285 ? 15.381 13.680 -26.305 1.00 75.12 285 ALA A O 1
ATOM 2076 N N . ALA A 1 286 ? 14.477 12.278 -24.809 1.00 72.38 286 ALA A N 1
ATOM 2077 C CA . ALA A 1 286 ? 15.291 11.140 -25.205 1.00 72.38 286 ALA A CA 1
ATOM 2078 C C . ALA A 1 286 ? 14.878 10.628 -26.601 1.00 72.38 286 ALA A C 1
ATOM 2080 O O . ALA A 1 286 ? 13.694 10.386 -26.843 1.00 72.38 286 ALA A O 1
ATOM 2081 N N . PRO A 1 287 ? 15.832 10.366 -27.516 1.00 72.25 287 PRO A N 1
ATOM 2082 C CA . PRO A 1 287 ? 15.517 9.900 -28.870 1.00 72.25 287 PRO A CA 1
ATOM 2083 C C . PRO A 1 287 ? 15.021 8.444 -28.914 1.00 72.25 287 PRO A C 1
ATOM 2085 O O . PRO A 1 287 ? 14.417 8.014 -29.896 1.00 72.25 287 PRO A O 1
ATOM 2088 N N . SER A 1 288 ? 15.305 7.650 -27.878 1.00 79.94 288 SER A N 1
ATOM 2089 C CA . SER A 1 288 ? 14.860 6.258 -27.762 1.00 79.94 288 SER A CA 1
ATOM 2090 C C . SER A 1 288 ? 14.869 5.795 -26.312 1.00 79.94 288 SER A C 1
ATOM 2092 O O . SER A 1 288 ? 15.719 6.235 -25.538 1.00 79.94 288 SER A O 1
ATOM 2094 N N . MET A 1 289 ? 14.000 4.843 -25.973 1.00 85.75 289 MET A N 1
ATOM 2095 C CA . MET A 1 289 ? 14.012 4.184 -24.667 1.00 85.75 289 MET A CA 1
ATOM 2096 C C . MET A 1 289 ? 14.837 2.899 -24.731 1.00 85.75 289 MET A C 1
ATOM 2098 O O . MET A 1 289 ? 14.493 1.971 -25.470 1.00 85.75 289 MET A O 1
ATOM 2102 N N . MET A 1 290 ? 15.910 2.825 -23.945 1.00 88.56 290 MET A N 1
ATOM 2103 C CA . MET A 1 290 ? 16.733 1.624 -23.825 1.00 88.56 290 MET A CA 1
ATOM 2104 C C . MET A 1 290 ? 16.456 0.896 -22.510 1.00 88.56 290 MET A C 1
ATOM 2106 O O . MET A 1 290 ? 16.508 1.483 -21.436 1.00 88.56 290 MET A O 1
ATOM 2110 N N . PHE A 1 291 ? 16.208 -0.406 -22.601 1.00 90.50 291 PHE A N 1
ATOM 2111 C CA . PHE A 1 291 ? 16.043 -1.297 -21.459 1.00 90.50 291 PHE A CA 1
ATOM 2112 C C . PHE A 1 291 ? 17.132 -2.362 -21.486 1.00 90.50 291 PHE A C 1
ATOM 2114 O O . PHE A 1 291 ? 17.359 -2.999 -22.520 1.00 90.50 291 PHE A O 1
ATOM 2121 N N . PHE A 1 292 ? 17.763 -2.596 -20.342 1.00 91.38 292 PHE A N 1
ATOM 2122 C CA . PHE A 1 292 ? 18.684 -3.701 -20.134 1.00 91.38 292 PHE A CA 1
ATOM 2123 C C . PHE A 1 292 ? 18.218 -4.521 -18.934 1.00 91.38 292 PHE A C 1
ATOM 2125 O O . PHE A 1 292 ? 18.433 -4.148 -17.788 1.00 91.38 292 PHE A O 1
ATOM 2132 N N . LEU A 1 293 ? 17.541 -5.631 -19.215 1.00 91.25 293 LEU A N 1
ATOM 2133 C CA . LEU A 1 293 ? 16.753 -6.391 -18.247 1.00 91.25 293 LEU A CA 1
ATOM 2134 C C . LEU A 1 293 ? 17.420 -7.725 -17.909 1.00 91.25 293 LEU A C 1
ATOM 2136 O O . LEU A 1 293 ? 18.136 -8.301 -18.730 1.00 91.25 293 LEU A O 1
ATOM 2140 N N . CYS A 1 294 ? 17.134 -8.265 -16.729 1.00 90.19 294 CYS A N 1
ATOM 2141 C CA . CYS A 1 294 ? 17.611 -9.581 -16.311 1.00 90.19 294 CYS A CA 1
ATOM 2142 C C . CYS A 1 294 ? 16.475 -10.610 -16.328 1.00 90.19 294 CYS A C 1
ATOM 2144 O O . CYS A 1 294 ? 15.403 -10.355 -15.788 1.00 90.19 294 CYS A O 1
ATOM 2146 N N . LEU A 1 295 ? 16.703 -11.805 -16.883 1.00 86.50 295 LEU A N 1
ATOM 2147 C CA . LEU A 1 295 ? 15.722 -12.901 -16.808 1.00 86.50 295 LEU A CA 1
ATOM 2148 C C . LEU A 1 295 ? 15.506 -13.435 -15.384 1.00 86.50 295 LEU A C 1
ATOM 2150 O O . LEU A 1 295 ? 14.486 -14.068 -15.120 1.00 86.50 295 LEU A O 1
ATOM 2154 N N . GLU A 1 296 ? 16.456 -13.191 -14.482 1.00 86.00 296 GLU A N 1
ATOM 2155 C CA . GLU A 1 296 ? 16.343 -13.533 -13.060 1.00 86.00 296 GLU A CA 1
ATOM 2156 C C . GLU A 1 296 ? 15.602 -12.466 -12.254 1.00 86.00 296 GLU A C 1
ATOM 2158 O O . GLU A 1 296 ? 15.460 -12.628 -11.044 1.00 86.00 296 GLU A O 1
ATOM 2163 N N . ASP A 1 297 ? 15.108 -11.400 -12.896 1.00 83.50 297 ASP A N 1
ATOM 2164 C CA . ASP A 1 297 ? 14.272 -10.411 -12.226 1.00 83.50 297 ASP A CA 1
ATOM 2165 C C . ASP A 1 297 ? 13.054 -11.115 -11.593 1.00 83.50 297 ASP A C 1
ATOM 2167 O O . ASP A 1 297 ? 12.299 -11.799 -12.294 1.00 83.50 297 ASP A O 1
ATOM 2171 N N . PRO A 1 298 ? 12.820 -10.955 -10.280 1.00 81.25 298 PRO A N 1
ATOM 2172 C CA . PRO A 1 298 ? 11.636 -11.459 -9.590 1.00 81.25 298 PRO A CA 1
ATOM 2173 C C . PRO A 1 298 ? 10.292 -11.167 -10.272 1.00 81.25 298 PRO A C 1
ATOM 2175 O O . PRO A 1 298 ? 9.366 -11.972 -10.145 1.00 81.25 298 PRO A O 1
ATOM 2178 N N . ALA A 1 299 ? 10.168 -10.064 -11.018 1.00 79.75 299 ALA A N 1
ATOM 2179 C CA . ALA A 1 299 ? 8.971 -9.779 -11.809 1.00 79.75 299 ALA A CA 1
ATOM 2180 C C . ALA A 1 299 ? 8.723 -10.858 -12.882 1.00 79.75 299 ALA A C 1
ATOM 2182 O O . ALA A 1 299 ? 7.580 -11.283 -13.098 1.00 79.75 299 ALA A O 1
ATOM 2183 N N . LEU A 1 300 ? 9.804 -11.333 -13.508 1.00 80.31 300 LEU A N 1
ATOM 2184 C CA . LEU A 1 300 ? 9.810 -12.370 -14.536 1.00 80.31 300 LEU A CA 1
ATOM 2185 C C . LEU A 1 300 ? 9.876 -13.779 -13.952 1.00 80.31 300 LEU A C 1
ATOM 2187 O O . LEU A 1 300 ? 9.274 -14.670 -14.532 1.00 80.31 300 LEU A O 1
ATOM 2191 N N . ALA A 1 301 ? 10.526 -13.996 -12.806 1.00 68.94 301 ALA A N 1
ATOM 2192 C CA . ALA A 1 301 ? 10.829 -15.323 -12.249 1.00 68.94 301 ALA A CA 1
ATOM 2193 C C . ALA A 1 301 ? 9.606 -16.171 -11.823 1.00 68.94 301 ALA A C 1
ATOM 2195 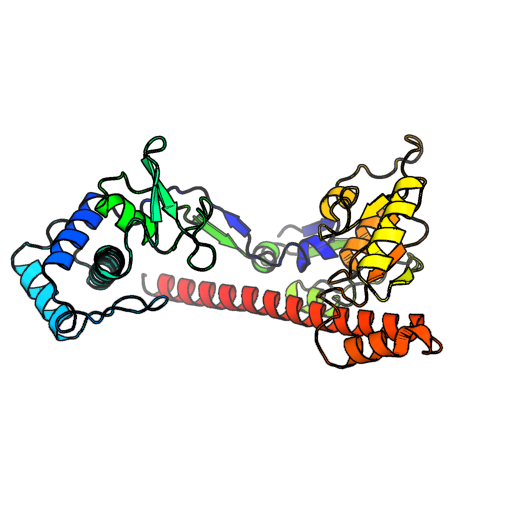O O . ALA A 1 301 ? 9.755 -17.316 -11.393 1.00 68.94 301 ALA A O 1
ATOM 2196 N N . ARG A 1 302 ? 8.377 -15.652 -11.946 1.00 69.50 302 ARG A N 1
ATOM 2197 C CA . ARG A 1 302 ? 7.146 -16.388 -11.617 1.00 69.50 302 ARG A CA 1
ATOM 2198 C C . ARG A 1 302 ? 6.719 -17.324 -12.753 1.00 69.50 302 ARG A C 1
ATOM 2200 O O . ARG A 1 302 ? 6.074 -16.886 -13.706 1.00 69.50 302 ARG A O 1
ATOM 2207 N N . GLY A 1 303 ? 6.989 -18.620 -12.586 1.00 70.50 303 GLY A N 1
ATOM 2208 C CA . GLY A 1 303 ? 6.500 -19.713 -13.438 1.00 70.50 303 GLY A CA 1
ATOM 2209 C C . GLY A 1 303 ? 7.621 -20.563 -14.046 1.00 70.50 303 GLY A C 1
ATOM 2210 O O . GLY A 1 303 ? 8.797 -20.236 -13.933 1.00 70.50 303 GLY A O 1
ATOM 2211 N N . ALA A 1 304 ? 7.263 -21.660 -14.722 1.00 74.88 304 ALA A N 1
ATOM 2212 C CA . ALA A 1 304 ? 8.242 -22.576 -15.325 1.00 74.88 304 ALA A CA 1
ATOM 2213 C C . ALA A 1 304 ? 8.903 -22.013 -16.600 1.00 74.88 304 ALA A C 1
ATOM 2215 O O . ALA A 1 304 ? 10.067 -22.291 -16.882 1.00 74.88 304 ALA A O 1
ATOM 2216 N N . LEU A 1 305 ? 8.178 -21.187 -17.361 1.00 79.94 305 LEU A N 1
ATOM 2217 C CA . LEU A 1 305 ? 8.612 -20.689 -18.670 1.00 79.94 305 LEU A CA 1
ATOM 2218 C C . LEU A 1 305 ? 9.895 -19.816 -18.620 1.00 79.94 305 LEU A C 1
ATOM 2220 O O . LEU A 1 305 ? 10.811 -20.098 -19.391 1.00 79.94 305 LEU A O 1
ATOM 2224 N N . PRO A 1 306 ? 10.044 -18.827 -17.712 1.00 79.69 306 PRO A N 1
ATOM 2225 C CA . PRO A 1 306 ? 11.295 -18.073 -17.536 1.00 79.69 306 PRO A CA 1
ATOM 2226 C C . PRO A 1 306 ? 12.490 -18.965 -17.175 1.00 79.69 306 PRO A C 1
ATOM 2228 O O . PRO A 1 306 ? 13.590 -18.781 -17.695 1.00 79.69 306 PRO A O 1
ATOM 2231 N N . VAL A 1 307 ? 12.267 -19.979 -16.330 1.00 81.50 307 VAL A N 1
ATOM 2232 C CA . VAL A 1 307 ? 13.304 -20.938 -15.918 1.00 81.50 307 VAL A CA 1
ATOM 2233 C C . VAL A 1 307 ? 13.767 -21.786 -17.105 1.00 81.50 307 VAL A C 1
ATOM 2235 O O . VAL A 1 307 ? 14.971 -21.978 -17.289 1.00 81.50 307 VAL A O 1
ATOM 2238 N N . MET A 1 308 ? 12.833 -22.256 -17.938 1.00 81.81 308 MET A N 1
ATOM 2239 C CA . MET A 1 308 ? 13.146 -22.988 -19.171 1.00 81.81 308 MET A CA 1
ATOM 2240 C C . MET A 1 308 ? 13.908 -22.113 -20.171 1.00 81.81 308 MET A C 1
ATOM 2242 O O . MET A 1 308 ? 14.940 -22.535 -20.689 1.00 81.81 308 MET A O 1
ATOM 2246 N N . VAL A 1 309 ? 13.455 -20.874 -20.393 1.00 84.00 309 VAL A N 1
ATOM 2247 C CA . VAL A 1 309 ? 14.127 -19.922 -21.294 1.00 84.00 309 VAL A CA 1
ATOM 2248 C C . VAL A 1 309 ? 15.547 -19.616 -20.817 1.00 84.00 309 VAL A C 1
ATOM 2250 O O . VAL A 1 309 ? 16.460 -19.566 -21.639 1.00 84.00 309 VAL A O 1
ATOM 2253 N N . ARG A 1 310 ? 15.775 -19.503 -19.502 1.00 84.62 310 ARG A N 1
ATOM 2254 C CA . ARG A 1 310 ? 17.118 -19.330 -18.928 1.00 84.62 310 ARG A CA 1
ATOM 2255 C C . ARG A 1 310 ? 18.024 -20.533 -19.205 1.00 84.62 310 ARG A C 1
ATOM 2257 O O . ARG A 1 310 ? 19.165 -20.341 -19.615 1.00 84.62 310 ARG A O 1
ATOM 2264 N N . ARG A 1 311 ? 17.525 -21.765 -19.028 1.00 83.50 311 ARG A N 1
ATOM 2265 C CA . ARG A 1 311 ? 18.305 -22.998 -19.280 1.00 83.50 311 ARG A CA 1
ATOM 2266 C C . ARG A 1 311 ? 18.763 -23.114 -20.732 1.00 83.50 311 ARG A C 1
ATOM 2268 O O . ARG A 1 311 ? 19.880 -23.546 -20.987 1.00 83.50 311 ARG A O 1
ATOM 2275 N N . VAL A 1 312 ? 17.916 -22.702 -21.671 1.00 86.88 312 VAL A N 1
ATOM 2276 C CA . VAL A 1 312 ? 18.167 -22.845 -23.113 1.00 86.88 312 VAL A CA 1
ATOM 2277 C C . VAL A 1 312 ? 18.747 -21.551 -23.720 1.00 86.88 312 VAL A C 1
ATOM 2279 O O . VAL A 1 312 ? 19.045 -21.496 -24.907 1.00 86.88 312 VAL A O 1
ATOM 2282 N N . TRP A 1 313 ? 19.000 -20.504 -22.923 1.00 86.00 313 TRP A N 1
ATOM 2283 C CA . TRP A 1 313 ? 19.352 -19.156 -23.402 1.00 86.00 313 TRP A CA 1
ATOM 2284 C C . TRP A 1 313 ? 20.538 -19.086 -24.377 1.00 86.00 313 TRP A C 1
ATOM 2286 O O . TRP A 1 313 ? 20.562 -18.253 -25.288 1.00 86.00 313 TRP A O 1
ATOM 2296 N N . ARG A 1 314 ? 21.550 -19.941 -24.175 1.00 85.19 314 ARG A N 1
ATOM 2297 C CA . ARG A 1 314 ? 22.755 -19.976 -25.021 1.00 85.19 314 ARG A CA 1
ATOM 2298 C C . ARG A 1 314 ? 22.491 -20.562 -26.407 1.00 85.19 314 ARG A C 1
ATOM 2300 O O . ARG A 1 314 ? 23.169 -20.164 -27.344 1.00 85.19 314 ARG A O 1
ATOM 2307 N N . VAL A 1 315 ? 21.512 -21.456 -26.526 1.00 87.00 315 VAL A N 1
ATOM 2308 C CA . VAL A 1 315 ? 21.207 -22.200 -27.759 1.00 87.00 315 VAL A CA 1
ATOM 2309 C C . VAL A 1 315 ? 19.882 -21.774 -28.402 1.00 87.00 315 VAL A C 1
ATOM 2311 O O . VAL A 1 315 ? 19.576 -22.195 -29.510 1.00 87.00 315 VAL A O 1
ATOM 2314 N N . LEU A 1 316 ? 19.094 -20.929 -27.728 1.00 84.25 316 LEU A N 1
ATOM 2315 C CA . LEU A 1 316 ? 17.786 -20.479 -28.193 1.00 84.25 316 LEU A CA 1
ATOM 2316 C C . LEU A 1 316 ? 17.922 -19.446 -29.336 1.00 84.25 316 LEU A C 1
ATOM 2318 O O . LEU A 1 316 ? 18.390 -18.325 -29.088 1.00 84.25 316 LEU A O 1
ATOM 2322 N N . PRO A 1 317 ? 17.475 -19.756 -30.571 1.00 80.06 317 PRO A N 1
ATOM 2323 C CA . PRO A 1 317 ? 17.375 -18.754 -31.628 1.00 80.06 317 PRO A CA 1
ATOM 2324 C C . PRO A 1 317 ? 16.330 -17.697 -31.251 1.00 80.06 317 PRO A C 1
ATOM 2326 O O . PRO A 1 317 ? 15.370 -17.980 -30.537 1.00 80.06 317 PRO A O 1
ATOM 2329 N N . LEU A 1 318 ? 16.516 -16.451 -31.703 1.00 84.94 318 LEU A N 1
ATOM 2330 C CA . LEU A 1 318 ? 15.602 -15.333 -31.408 1.00 84.94 318 LEU A CA 1
ATOM 2331 C C . LEU A 1 318 ? 15.341 -15.104 -29.903 1.00 84.94 318 LEU A C 1
ATOM 2333 O O . LEU A 1 318 ? 14.314 -14.545 -29.520 1.00 84.94 318 LEU A O 1
ATOM 2337 N N . ARG A 1 319 ? 16.292 -15.469 -29.033 1.00 85.06 319 ARG A N 1
ATOM 2338 C CA . ARG A 1 319 ? 16.194 -15.323 -27.566 1.00 85.06 319 ARG A CA 1
ATOM 2339 C C . ARG A 1 319 ? 15.708 -13.951 -27.082 1.00 85.06 319 ARG A C 1
ATOM 2341 O O . ARG A 1 319 ? 14.947 -13.873 -26.124 1.00 85.06 319 ARG A O 1
ATOM 2348 N N . GLN A 1 320 ? 16.096 -12.874 -27.770 1.00 84.69 320 GLN A N 1
ATOM 2349 C CA . GLN A 1 320 ? 15.670 -11.507 -27.444 1.00 84.69 320 GLN A CA 1
ATOM 2350 C C . GLN A 1 320 ? 14.174 -11.281 -27.732 1.00 84.69 320 GLN A C 1
ATOM 2352 O O . GLN A 1 320 ? 13.501 -10.601 -26.963 1.00 84.69 320 GLN A O 1
ATOM 2357 N N . LEU A 1 321 ? 13.632 -11.893 -28.791 1.00 85.56 321 LEU A N 1
ATOM 2358 C CA . LEU A 1 321 ? 12.207 -11.826 -29.122 1.00 85.56 321 LEU A CA 1
ATOM 2359 C C . LEU A 1 321 ? 11.377 -12.611 -28.099 1.00 85.56 321 LEU A C 1
ATOM 2361 O O . LEU A 1 321 ? 10.379 -12.106 -27.591 1.00 85.56 321 LEU A O 1
ATOM 2365 N N . VAL A 1 322 ? 11.828 -13.817 -27.736 1.00 86.25 322 VAL A N 1
ATOM 2366 C CA . VAL A 1 322 ? 11.163 -14.639 -26.712 1.00 86.25 322 VAL A CA 1
ATOM 2367 C C . VAL A 1 322 ? 11.145 -13.905 -25.369 1.00 86.25 322 VAL A C 1
ATOM 2369 O O . VAL A 1 322 ? 10.086 -13.780 -24.753 1.00 86.25 322 VAL A O 1
ATOM 2372 N N . ALA A 1 323 ? 12.278 -13.339 -24.943 1.00 85.44 323 ALA A N 1
ATOM 2373 C CA . ALA A 1 323 ? 12.354 -12.547 -23.716 1.00 85.44 323 ALA A CA 1
ATOM 2374 C C . ALA A 1 323 ? 11.425 -11.322 -23.746 1.00 85.44 323 ALA A C 1
ATOM 2376 O O . ALA A 1 323 ? 10.719 -11.064 -22.772 1.00 85.44 323 ALA A O 1
ATOM 2377 N N . ARG A 1 324 ? 11.331 -10.624 -24.883 1.00 88.19 324 ARG A N 1
ATOM 2378 C CA . ARG A 1 324 ? 10.382 -9.517 -25.056 1.00 88.19 324 ARG A CA 1
ATOM 2379 C C . ARG A 1 324 ? 8.932 -9.959 -24.844 1.00 88.19 324 ARG A C 1
ATOM 2381 O O . ARG A 1 324 ? 8.207 -9.312 -24.093 1.00 88.19 324 ARG A O 1
ATOM 2388 N N . THR A 1 325 ? 8.515 -11.090 -25.417 1.00 86.44 325 THR A N 1
ATOM 2389 C CA . THR A 1 325 ? 7.144 -11.596 -25.202 1.00 86.44 325 THR A CA 1
ATOM 2390 C C . THR A 1 325 ? 6.865 -11.961 -23.738 1.00 86.44 325 THR A C 1
ATOM 2392 O O . THR A 1 325 ? 5.740 -11.790 -23.263 1.00 86.44 325 THR A O 1
ATOM 2395 N N . LEU A 1 326 ? 7.877 -12.427 -22.993 1.00 86.44 326 LEU A N 1
ATOM 2396 C CA . LEU A 1 326 ? 7.763 -12.678 -21.552 1.00 86.44 326 LEU A CA 1
ATOM 2397 C C . LEU A 1 326 ? 7.557 -11.383 -20.762 1.00 86.44 326 LEU A C 1
ATOM 2399 O O . LEU A 1 326 ? 6.705 -11.352 -19.869 1.00 86.44 326 LEU A O 1
ATOM 2403 N N . VAL A 1 327 ? 8.289 -10.321 -21.110 1.00 86.38 327 VAL A N 1
ATOM 2404 C CA . VAL A 1 327 ? 8.115 -8.994 -20.504 1.00 86.38 327 VAL A CA 1
ATOM 2405 C C . VAL A 1 327 ? 6.713 -8.467 -20.773 1.00 86.38 327 VAL A C 1
ATOM 2407 O O . VAL A 1 327 ? 6.007 -8.143 -19.825 1.00 86.38 327 VAL A O 1
ATOM 2410 N N . GLU A 1 328 ? 6.257 -8.471 -22.026 1.00 85.19 328 GLU A N 1
ATOM 2411 C CA . GLU A 1 328 ? 4.928 -7.962 -22.391 1.00 85.19 328 GLU A CA 1
ATOM 2412 C C . GLU A 1 328 ? 3.796 -8.719 -21.670 1.00 85.19 328 GLU A C 1
ATOM 2414 O O . GLU A 1 328 ? 2.826 -8.120 -21.198 1.00 85.19 328 GLU A O 1
ATOM 2419 N N . ARG A 1 329 ? 3.917 -10.048 -21.524 1.00 85.69 329 ARG A N 1
ATOM 2420 C CA . ARG A 1 329 ? 2.962 -10.857 -20.742 1.00 85.69 329 ARG A CA 1
ATOM 2421 C C . ARG A 1 329 ? 2.992 -10.502 -19.259 1.00 85.69 329 ARG A C 1
ATOM 2423 O O . ARG A 1 329 ? 1.936 -10.399 -18.633 1.00 85.69 329 ARG A O 1
ATOM 2430 N N . THR A 1 330 ? 4.186 -10.319 -18.704 1.00 84.94 330 THR A N 1
ATOM 2431 C CA . THR A 1 330 ? 4.379 -9.948 -17.299 1.00 84.94 330 THR A CA 1
ATOM 2432 C C . THR A 1 330 ? 3.801 -8.568 -17.015 1.00 84.94 330 THR A C 1
ATOM 2434 O O . THR A 1 330 ? 3.014 -8.432 -16.082 1.00 84.94 330 THR A O 1
ATOM 2437 N N . GLN A 1 331 ? 4.086 -7.584 -17.867 1.00 85.44 331 GLN A N 1
ATOM 2438 C CA . GLN A 1 331 ? 3.534 -6.233 -17.780 1.00 85.44 331 GLN A CA 1
ATOM 2439 C C . GLN A 1 331 ? 2.005 -6.251 -17.855 1.00 85.44 331 GLN A C 1
ATOM 2441 O O . GLN A 1 331 ? 1.350 -5.714 -16.969 1.00 85.44 331 GLN A O 1
ATOM 2446 N N . LYS A 1 332 ? 1.403 -6.965 -18.821 1.00 83.94 332 LYS A N 1
ATOM 2447 C CA . LYS A 1 332 ? -0.066 -7.111 -18.899 1.00 83.94 332 LYS A CA 1
ATOM 2448 C C . LYS A 1 332 ? -0.670 -7.716 -17.630 1.00 83.94 332 LYS A C 1
ATOM 2450 O O . LYS A 1 332 ? -1.780 -7.355 -17.240 1.00 83.94 332 LYS A O 1
ATOM 2455 N N . ARG A 1 333 ? 0.023 -8.664 -16.990 1.00 84.50 333 ARG A N 1
ATOM 2456 C CA . ARG A 1 333 ? -0.423 -9.265 -15.725 1.00 84.50 333 ARG A CA 1
ATOM 2457 C C . ARG A 1 333 ? -0.351 -8.258 -14.576 1.00 84.50 333 ARG A C 1
ATOM 2459 O O . ARG A 1 333 ? -1.331 -8.139 -13.846 1.00 84.50 333 ARG A O 1
ATOM 2466 N N . LEU A 1 334 ? 0.771 -7.551 -14.435 1.00 81.75 334 LEU A N 1
ATOM 2467 C CA . LEU A 1 334 ? 0.970 -6.537 -13.393 1.00 81.75 334 LEU A CA 1
ATOM 2468 C C . LEU A 1 334 ? -0.045 -5.397 -13.537 1.00 81.75 334 LEU A C 1
ATOM 2470 O O . LEU A 1 334 ? -0.768 -5.106 -12.592 1.00 81.75 334 LEU A O 1
ATOM 2474 N N . GLN A 1 335 ? -0.235 -4.881 -14.752 1.00 82.06 335 GLN A N 1
ATOM 2475 C CA . GLN A 1 335 ? -1.255 -3.873 -15.054 1.00 82.06 335 GLN A CA 1
ATOM 2476 C C . GLN A 1 335 ? -2.665 -4.307 -14.629 1.00 82.06 335 GLN A C 1
ATOM 2478 O O . GLN A 1 335 ? -3.404 -3.527 -14.032 1.00 82.06 335 GLN A O 1
ATOM 2483 N N . LYS A 1 336 ? -3.054 -5.561 -14.905 1.00 83.06 336 LYS A N 1
ATOM 2484 C CA . LYS A 1 336 ? -4.357 -6.096 -14.471 1.00 83.06 336 LYS A CA 1
ATOM 2485 C C . LYS A 1 336 ? -4.473 -6.177 -12.951 1.00 83.06 336 LYS A C 1
ATOM 2487 O O . LYS A 1 336 ? -5.560 -5.951 -12.421 1.00 83.06 336 LYS A O 1
ATOM 2492 N N . GLN A 1 337 ? -3.390 -6.535 -12.266 1.00 82.56 337 GLN A N 1
ATOM 2493 C CA . GLN A 1 337 ? -3.356 -6.607 -10.810 1.00 82.56 337 GLN A CA 1
ATOM 2494 C C . GLN A 1 337 ? -3.517 -5.213 -10.190 1.00 82.56 337 GLN A C 1
ATOM 2496 O O . GLN A 1 337 ? -4.384 -5.039 -9.334 1.00 82.56 337 GLN A O 1
ATOM 2501 N N . ASP A 1 338 ? -2.778 -4.222 -10.686 1.00 80.31 338 ASP A N 1
ATOM 2502 C CA . ASP A 1 338 ? -2.855 -2.838 -10.209 1.00 80.31 338 ASP A CA 1
ATOM 2503 C C . ASP A 1 338 ? -4.240 -2.233 -10.465 1.00 80.31 338 ASP A C 1
ATOM 2505 O O . ASP A 1 338 ? -4.857 -1.664 -9.564 1.00 80.31 338 ASP A O 1
ATOM 2509 N N . ALA A 1 339 ? -4.792 -2.440 -11.666 1.00 81.50 339 ALA A N 1
ATOM 2510 C CA . ALA A 1 339 ? -6.143 -1.994 -12.007 1.00 81.50 339 ALA A CA 1
ATOM 2511 C C . ALA A 1 339 ? -7.212 -2.650 -11.116 1.00 81.50 339 ALA A C 1
ATOM 2513 O O . ALA A 1 339 ? -8.200 -2.015 -10.740 1.00 81.50 339 ALA A O 1
ATOM 2514 N N . ARG A 1 340 ? -7.034 -3.927 -10.747 1.00 84.12 340 ARG A N 1
ATOM 2515 C CA . ARG A 1 340 ? -7.935 -4.608 -9.807 1.00 84.12 340 ARG A CA 1
ATOM 2516 C C . ARG A 1 340 ? -7.844 -3.989 -8.414 1.00 84.12 340 ARG A C 1
ATOM 2518 O O . ARG A 1 340 ? -8.884 -3.760 -7.804 1.00 84.12 340 ARG A O 1
ATOM 2525 N N . MET A 1 341 ? -6.637 -3.705 -7.933 1.00 79.62 341 MET A N 1
ATOM 2526 C CA . MET A 1 341 ? -6.421 -3.106 -6.616 1.00 79.62 341 MET A CA 1
ATOM 2527 C C . MET A 1 341 ? -7.057 -1.713 -6.515 1.00 79.62 341 MET A C 1
ATOM 2529 O O . MET A 1 341 ? -7.783 -1.445 -5.559 1.00 79.62 341 MET A O 1
ATOM 2533 N N . ARG A 1 342 ? -6.909 -0.877 -7.552 1.00 81.94 342 ARG A N 1
ATOM 2534 C CA . ARG A 1 342 ? -7.574 0.436 -7.627 1.00 81.94 342 ARG A CA 1
ATOM 2535 C C . ARG A 1 342 ? -9.097 0.338 -7.618 1.00 81.94 342 ARG A C 1
ATOM 2537 O O . ARG A 1 342 ? -9.754 1.090 -6.904 1.00 81.94 342 ARG A O 1
ATOM 2544 N N . ARG A 1 343 ? -9.683 -0.619 -8.346 1.00 81.25 343 ARG A N 1
ATOM 2545 C CA . ARG A 1 343 ? -11.143 -0.833 -8.312 1.00 81.25 343 ARG A CA 1
ATOM 2546 C C . ARG A 1 343 ? -11.647 -1.201 -6.922 1.00 81.25 343 ARG A C 1
ATOM 2548 O O . ARG A 1 343 ? -12.674 -0.678 -6.503 1.00 81.25 343 ARG A O 1
ATOM 2555 N N . VAL A 1 344 ? -10.929 -2.073 -6.214 1.00 81.56 344 VAL A N 1
ATOM 2556 C CA . VAL A 1 344 ? -11.294 -2.468 -4.845 1.00 81.56 344 VAL A CA 1
ATOM 2557 C C . VAL A 1 344 ? -11.276 -1.257 -3.913 1.00 81.56 344 VAL A C 1
ATOM 2559 O O . VAL A 1 344 ? -12.207 -1.091 -3.131 1.00 81.56 344 VAL A O 1
ATOM 2562 N N . LEU A 1 345 ? -10.275 -0.379 -4.030 1.00 75.31 345 LEU A N 1
ATOM 2563 C CA . LEU A 1 345 ? -10.203 0.850 -3.235 1.00 75.31 345 LEU A CA 1
ATOM 2564 C C . LEU A 1 345 ? -11.448 1.733 -3.434 1.00 75.31 345 LEU A C 1
ATOM 2566 O O . LEU A 1 345 ? -12.082 2.138 -2.458 1.00 75.31 345 LEU A O 1
ATOM 2570 N N . VAL A 1 346 ? -11.826 1.982 -4.691 1.00 75.19 346 VAL A N 1
ATOM 2571 C CA . VAL A 1 346 ? -13.013 2.784 -5.039 1.00 75.19 346 VAL A CA 1
ATOM 2572 C C . VAL A 1 346 ? -14.296 2.138 -4.511 1.00 75.19 346 VAL A C 1
ATOM 2574 O O . VAL A 1 346 ? -15.173 2.822 -3.983 1.00 75.19 346 VAL A O 1
ATOM 2577 N N . GLU A 1 347 ? -14.406 0.812 -4.603 1.00 79.19 347 GLU A N 1
ATOM 2578 C CA . GLU A 1 347 ? -15.572 0.079 -4.113 1.00 79.19 347 GLU A CA 1
ATOM 2579 C C . GLU A 1 347 ? -15.713 0.160 -2.585 1.00 79.19 347 GLU A C 1
ATOM 2581 O O . GLU A 1 347 ? -16.808 0.417 -2.076 1.00 79.19 347 GLU A O 1
ATOM 2586 N N . VAL A 1 348 ? -14.613 -0.021 -1.847 1.00 75.19 348 VAL A N 1
ATOM 2587 C CA . VAL A 1 348 ? -14.590 0.077 -0.379 1.00 75.19 348 VAL A CA 1
ATOM 2588 C C . VAL A 1 348 ? -15.028 1.469 0.075 1.00 75.19 348 VAL A C 1
ATOM 2590 O O . VAL A 1 348 ? -15.859 1.588 0.978 1.00 75.19 348 VAL A O 1
ATOM 2593 N N . GLU A 1 349 ? -14.539 2.526 -0.573 1.00 71.12 349 GLU A N 1
ATOM 2594 C CA . GLU A 1 349 ? -14.958 3.889 -0.249 1.00 71.12 349 GLU A CA 1
ATOM 2595 C C . GLU A 1 349 ? -16.430 4.142 -0.600 1.00 71.12 349 GLU A C 1
ATOM 2597 O O . GLU A 1 349 ? -17.161 4.729 0.200 1.00 71.12 349 GLU A O 1
ATOM 2602 N N . GLY A 1 350 ? -16.905 3.643 -1.746 1.00 70.88 350 GLY A N 1
ATOM 2603 C CA . GLY A 1 350 ? -18.317 3.719 -2.121 1.00 70.88 350 GLY A CA 1
ATOM 2604 C C . GLY A 1 350 ? -19.233 3.056 -1.086 1.00 70.88 350 GLY A C 1
ATOM 2605 O O . GLY A 1 350 ? -20.264 3.622 -0.711 1.00 70.88 350 GLY A O 1
ATOM 2606 N N . ARG A 1 351 ? -18.836 1.891 -0.556 1.00 73.06 351 ARG A N 1
ATOM 2607 C CA . ARG A 1 351 ? -19.548 1.215 0.543 1.00 73.06 351 ARG A CA 1
ATOM 2608 C C . ARG A 1 351 ? -19.505 2.036 1.833 1.00 73.06 351 ARG A C 1
ATOM 2610 O O . ARG A 1 351 ? -20.540 2.198 2.475 1.00 73.06 351 ARG A O 1
ATOM 2617 N N . ARG A 1 352 ? -18.347 2.607 2.185 1.00 68.31 352 ARG A N 1
ATOM 2618 C CA . ARG A 1 352 ? -18.188 3.473 3.367 1.00 68.31 352 ARG A CA 1
ATOM 2619 C C . ARG A 1 352 ? -19.085 4.711 3.297 1.00 68.31 352 ARG A C 1
ATOM 2621 O O . ARG A 1 352 ? -19.761 5.010 4.276 1.00 68.31 352 ARG A O 1
ATOM 2628 N N . LYS A 1 353 ? -19.152 5.384 2.142 1.00 66.62 353 LYS A N 1
ATOM 2629 C CA . LYS A 1 353 ? -20.049 6.532 1.914 1.00 66.62 353 LYS A CA 1
ATOM 2630 C C . LYS A 1 353 ? -21.518 6.155 2.096 1.00 66.62 353 LYS A C 1
ATOM 2632 O O . LYS A 1 353 ? -22.238 6.876 2.778 1.00 66.62 353 LYS A O 1
ATOM 2637 N N . LYS A 1 354 ? -21.951 5.012 1.549 1.00 67.19 354 LYS A N 1
ATOM 2638 C CA . LYS A 1 354 ? -23.325 4.512 1.733 1.00 67.19 354 LYS A CA 1
ATOM 2639 C C . LYS A 1 354 ? -23.638 4.258 3.208 1.00 67.19 354 LYS A C 1
ATOM 2641 O O . LYS A 1 354 ? -24.650 4.746 3.691 1.00 67.19 354 LYS A O 1
ATOM 2646 N N . MET A 1 355 ? -22.760 3.563 3.937 1.00 66.19 355 MET A N 1
ATOM 2647 C CA . MET A 1 355 ? -22.961 3.294 5.369 1.00 66.19 355 MET A CA 1
ATOM 2648 C C . MET A 1 355 ? -23.061 4.580 6.203 1.00 66.19 355 MET A C 1
ATOM 2650 O O . MET A 1 355 ? -23.932 4.680 7.060 1.00 66.19 355 MET A O 1
ATOM 2654 N N . LEU A 1 356 ? -22.219 5.582 5.927 1.00 60.34 356 LEU A N 1
ATOM 2655 C CA . LEU A 1 356 ? -22.277 6.876 6.615 1.00 60.34 356 LEU A CA 1
ATOM 2656 C C . LEU A 1 356 ? -23.546 7.669 6.272 1.00 60.34 356 LEU A C 1
ATOM 2658 O O . LEU A 1 356 ? -24.116 8.299 7.157 1.00 60.34 356 LEU A O 1
ATOM 2662 N N . ALA A 1 357 ? -24.018 7.607 5.023 1.00 58.97 357 ALA A N 1
ATOM 2663 C CA . ALA A 1 357 ? -25.281 8.229 4.625 1.00 58.97 357 ALA A CA 1
ATOM 2664 C C . ALA A 1 357 ? -26.485 7.605 5.356 1.00 58.97 357 ALA A C 1
ATOM 2666 O O . ALA A 1 357 ? -27.366 8.332 5.805 1.00 58.97 357 ALA A O 1
ATOM 2667 N N . PHE A 1 358 ? -26.492 6.281 5.548 1.00 49.38 358 PHE A N 1
ATOM 2668 C CA . PHE A 1 358 ? -27.522 5.602 6.345 1.00 49.38 358 PHE A CA 1
ATOM 2669 C C . PHE A 1 358 ? -27.436 5.940 7.839 1.00 49.38 358 PHE A C 1
ATOM 2671 O O . PHE A 1 358 ? -28.464 6.166 8.469 1.00 49.38 358 PHE A O 1
ATOM 2678 N N . ALA A 1 359 ? -26.228 6.029 8.402 1.00 49.75 359 ALA A N 1
ATOM 2679 C CA . ALA A 1 359 ? -26.037 6.404 9.804 1.00 49.75 359 ALA A CA 1
ATOM 2680 C C . ALA A 1 359 ? -26.441 7.864 10.090 1.00 49.75 359 ALA A C 1
ATOM 2682 O O . ALA A 1 359 ? -26.958 8.151 11.164 1.00 49.75 359 ALA A O 1
ATOM 2683 N N . GLY A 1 360 ? -26.241 8.776 9.131 1.00 37.62 360 GLY A N 1
ATOM 2684 C CA . GLY A 1 360 ? -26.681 10.171 9.239 1.00 37.62 360 GLY A CA 1
ATOM 2685 C C . GLY A 1 360 ? -28.191 10.366 9.063 1.00 37.62 360 GLY A C 1
ATOM 2686 O O . GLY A 1 360 ? -28.749 11.289 9.644 1.00 37.62 360 GLY A O 1
ATOM 2687 N N . ALA A 1 361 ? -28.862 9.492 8.308 1.00 39.31 361 ALA A N 1
ATOM 2688 C CA . ALA A 1 361 ? -30.312 9.546 8.109 1.00 39.31 361 ALA A CA 1
ATOM 2689 C C . ALA A 1 361 ? -31.120 8.981 9.294 1.00 39.31 361 ALA A C 1
ATOM 2691 O O . ALA A 1 361 ? -32.288 9.314 9.443 1.00 39.31 361 ALA A O 1
ATOM 2692 N N . ALA A 1 362 ? -30.511 8.153 10.150 1.00 34.72 362 ALA A N 1
ATOM 2693 C CA . ALA A 1 362 ? -31.155 7.596 11.346 1.00 34.72 362 ALA A CA 1
ATOM 2694 C C . ALA A 1 362 ? -31.115 8.534 12.574 1.00 34.72 362 ALA A C 1
ATOM 2696 O O . ALA A 1 362 ? -31.538 8.139 13.658 1.00 34.72 362 ALA A O 1
ATOM 2697 N N . GLY A 1 363 ? -30.564 9.744 12.420 1.00 37.44 363 GLY A N 1
ATOM 2698 C CA . GLY A 1 363 ? -30.384 10.729 13.490 1.00 37.44 363 GLY A CA 1
ATOM 2699 C C . GLY A 1 363 ? -31.158 12.037 13.303 1.00 37.44 363 GLY A C 1
ATOM 2700 O O . GLY A 1 363 ? -30.760 13.030 13.908 1.00 37.44 363 GLY A O 1
ATOM 2701 N N . GLN A 1 364 ? -32.202 12.061 12.464 1.00 30.41 364 GLN A N 1
ATOM 2702 C CA . GLN A 1 364 ? -33.146 13.184 12.369 1.00 30.41 364 GLN A CA 1
ATOM 2703 C C . GLN A 1 364 ? -34.524 12.804 12.889 1.00 30.41 364 GLN A C 1
ATOM 2705 O O . GLN A 1 364 ? -34.983 11.689 12.553 1.00 30.41 364 GLN A O 1
#

Sequence (364 aa):
PAPALLIAGADRALLDEATSAISAGGARDSLFTASEAGAALSLARDLSAGVDFTPGPPPRQPGLTALGRRRVAELTAAGRGRGLRADSARRDYMLILALTALHDLHRGRDYEVDPETRRLVLIDPETGQHDPGRNWGSGVQQMVEVMEGLPPSPVNRSVAQISVPAALDRFALVGGIAAGYGGAGSELYRTYRTPCWPGGGGTLPVRMRFAATAADHRRHLAALAEQGTTLVSARAVHPAAITPEAALAAPAAGPAGTAEIRAGMVFCDVPPNMRLPEAIAERSAAPSMMFFLCLEDPALARGALPVMVRRVWRVLPLRQLVARTLVERTQKRLQKQDARMRRVLVEVEGRRKKMLAFAGAAGQ

Organism: NCBI:txid2676438